Protein AF-A0A8S9WLA3-F1 (afdb_monomer)

Radius of gyration: 26.92 Å; Cα contacts (8 Å, |Δi|>4): 586; chains: 1; bounding box: 59×58×72 Å

Structure (mmCIF, N/CA/C/O backbone):
data_AF-A0A8S9WLA3-F1
#
_entry.id   AF-A0A8S9WLA3-F1
#
loop_
_atom_site.group_PDB
_atom_site.id
_atom_site.type_symbol
_atom_site.label_atom_id
_atom_site.label_alt_id
_atom_site.label_comp_id
_atom_site.label_asym_id
_atom_site.label_entity_id
_atom_site.label_seq_id
_atom_site.pdbx_PDB_ins_code
_atom_site.Cartn_x
_atom_site.Cartn_y
_atom_site.Cartn_z
_atom_site.occupancy
_atom_site.B_iso_or_equiv
_atom_site.auth_seq_id
_atom_site.auth_comp_id
_atom_site.auth_asym_id
_atom_site.auth_atom_id
_atom_site.pdbx_PDB_model_num
ATOM 1 N N . TYR A 1 1 ? 11.692 -28.397 -27.206 1.00 42.12 1 TYR A N 1
ATOM 2 C CA . TYR A 1 1 ? 10.295 -28.849 -27.309 1.00 42.12 1 TYR A CA 1
ATOM 3 C C . TYR A 1 1 ? 10.305 -30.335 -27.636 1.00 42.12 1 TYR A C 1
ATOM 5 O O . TYR A 1 1 ? 10.931 -30.712 -28.618 1.00 42.12 1 TYR A O 1
ATOM 13 N N . LYS A 1 2 ? 9.742 -31.182 -26.769 1.00 45.84 2 LYS A N 1
ATOM 14 C CA . LYS A 1 2 ? 9.533 -32.626 -26.995 1.00 45.84 2 LYS A CA 1
ATOM 15 C C . LYS A 1 2 ? 8.194 -32.993 -26.352 1.00 45.84 2 LYS A C 1
ATOM 17 O O . LYS A 1 2 ? 7.908 -32.483 -25.272 1.00 45.84 2 LYS A O 1
ATOM 22 N N . ASN A 1 3 ? 7.407 -33.856 -26.994 1.00 62.31 3 ASN A N 1
ATOM 23 C CA . ASN A 1 3 ? 6.103 -34.326 -26.498 1.00 62.31 3 ASN A CA 1
ATOM 24 C C . ASN A 1 3 ? 5.168 -33.178 -26.084 1.00 62.31 3 ASN A C 1
ATOM 26 O O . ASN A 1 3 ? 4.666 -33.158 -24.964 1.00 62.31 3 ASN A O 1
ATOM 30 N N . GLU A 1 4 ? 5.035 -32.170 -26.948 1.00 52.19 4 GLU A N 1
ATOM 31 C CA . GLU A 1 4 ? 4.182 -30.992 -26.725 1.00 52.19 4 GLU A CA 1
ATOM 32 C C . GLU A 1 4 ? 4.530 -30.128 -25.500 1.00 52.19 4 GLU A C 1
ATOM 34 O O . GLU A 1 4 ? 3.825 -29.175 -25.173 1.00 52.19 4 GLU A O 1
ATOM 39 N N . LYS A 1 5 ? 5.663 -30.397 -24.840 1.00 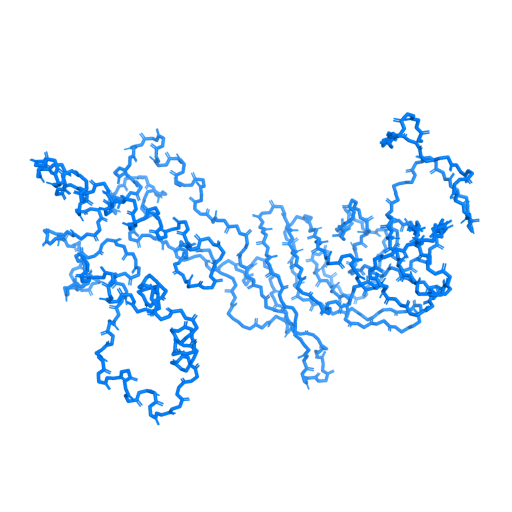39.34 5 LYS A N 1
ATOM 40 C CA . LYS A 1 5 ? 6.110 -29.666 -23.655 1.00 39.34 5 LYS A CA 1
ATOM 41 C C . LYS A 1 5 ? 7.406 -28.907 -23.923 1.00 39.34 5 LYS A C 1
ATOM 43 O O . LYS A 1 5 ? 8.397 -29.417 -24.465 1.00 39.34 5 LYS A O 1
ATOM 48 N N . TRP A 1 6 ? 7.406 -27.645 -23.508 1.00 45.56 6 TRP A N 1
ATOM 49 C CA . TRP A 1 6 ? 8.596 -26.806 -23.452 1.00 45.56 6 TRP A CA 1
ATOM 50 C C . TRP A 1 6 ? 9.325 -27.073 -22.131 1.00 45.56 6 TRP A C 1
ATOM 52 O O . TRP A 1 6 ? 8.837 -26.726 -21.062 1.00 45.56 6 TRP A O 1
ATOM 62 N N . SER A 1 7 ? 10.497 -27.708 -22.182 1.00 48.78 7 SER A N 1
ATOM 63 C CA . SER A 1 7 ? 11.371 -27.845 -21.012 1.00 48.78 7 SER A CA 1
ATOM 64 C C . SER A 1 7 ? 12.284 -26.618 -20.899 1.00 48.78 7 SER A C 1
ATOM 66 O O . SER A 1 7 ? 13.094 -26.373 -21.796 1.00 48.78 7 SER A O 1
ATOM 68 N N . ALA A 1 8 ? 12.192 -25.876 -19.796 1.00 46.78 8 ALA A N 1
ATOM 69 C CA . ALA A 1 8 ? 12.879 -24.601 -19.557 1.00 46.78 8 ALA A CA 1
ATOM 70 C C . ALA A 1 8 ? 14.399 -24.709 -19.276 1.00 46.78 8 ALA A C 1
ATOM 72 O O . ALA A 1 8 ? 14.893 -24.078 -18.348 1.00 46.78 8 ALA A O 1
ATOM 73 N N . LYS A 1 9 ? 15.163 -25.533 -20.014 1.00 49.94 9 LYS A N 1
ATOM 74 C CA . LYS A 1 9 ? 16.584 -25.782 -19.671 1.00 49.94 9 LYS A CA 1
ATOM 75 C C . LYS A 1 9 ? 17.633 -25.638 -20.776 1.00 49.94 9 LYS A C 1
ATOM 77 O O . LYS A 1 9 ? 18.811 -25.688 -20.450 1.00 49.94 9 LYS A O 1
ATOM 82 N N . LYS A 1 10 ? 17.279 -25.411 -22.044 1.00 49.56 10 LYS A N 1
ATOM 83 C CA . LYS A 1 10 ? 18.268 -25.038 -23.078 1.00 49.56 10 LYS A CA 1
ATOM 84 C C . LYS A 1 10 ? 17.561 -24.514 -24.326 1.00 49.56 10 LYS A C 1
ATOM 86 O O . LYS A 1 10 ? 16.814 -25.258 -24.956 1.00 49.56 10 LYS A O 1
ATOM 91 N N . MET A 1 11 ? 17.790 -23.252 -24.687 1.00 52.25 11 MET A N 1
ATOM 92 C CA . MET A 1 11 ? 17.480 -22.767 -26.035 1.00 52.25 11 MET A CA 1
ATOM 93 C C . MET A 1 11 ? 18.693 -23.049 -26.920 1.00 52.25 11 MET A C 1
ATOM 95 O O . MET A 1 11 ? 19.807 -22.651 -26.595 1.00 52.25 11 MET A O 1
ATOM 99 N N . THR A 1 12 ? 18.501 -23.784 -28.011 1.00 58.16 12 THR A N 1
ATOM 100 C CA . THR A 1 12 ? 19.567 -24.065 -28.982 1.00 58.16 12 THR A CA 1
ATOM 101 C C . THR A 1 12 ? 19.864 -22.824 -29.821 1.00 58.16 12 THR A C 1
ATOM 103 O O . THR A 1 12 ? 18.926 -22.144 -30.227 1.00 58.16 12 THR A O 1
ATOM 106 N N . SER A 1 13 ? 21.130 -22.572 -30.167 1.00 60.34 13 SER A N 1
ATOM 107 C CA . SER A 1 13 ? 21.538 -21.462 -31.053 1.00 60.34 13 SER A CA 1
ATOM 108 C C . SER A 1 13 ? 20.813 -21.459 -32.404 1.00 60.34 13 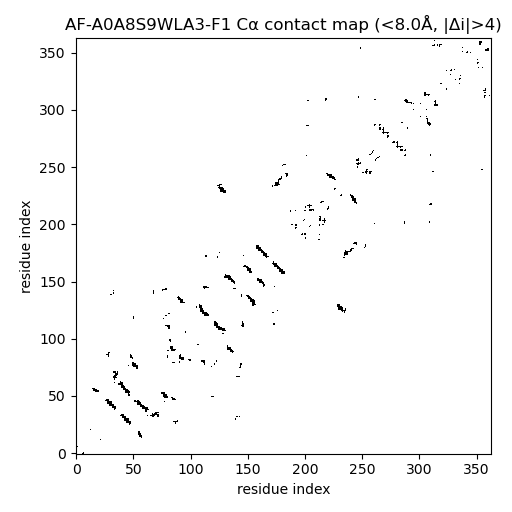SER A C 1
ATOM 110 O O . SER A 1 13 ? 20.529 -20.397 -32.934 1.00 60.34 13 SER A O 1
ATOM 112 N N . LYS A 1 14 ? 20.405 -22.633 -32.907 1.00 63.81 14 LYS A N 1
ATOM 113 C CA . LYS A 1 14 ? 19.573 -22.787 -34.118 1.00 63.81 14 LYS A CA 1
ATOM 114 C C . LYS A 1 14 ? 18.229 -22.049 -34.071 1.00 63.81 14 LYS A C 1
AT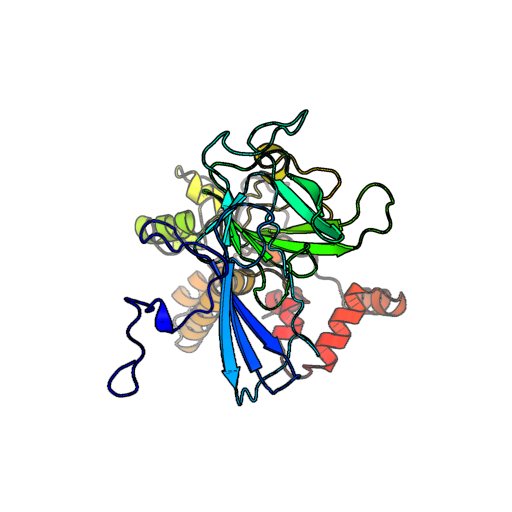OM 116 O O . LYS A 1 14 ? 17.603 -21.876 -35.105 1.00 63.81 14 LYS A O 1
ATOM 121 N N . PHE A 1 15 ? 17.755 -21.696 -32.878 1.00 67.44 15 PHE A N 1
ATOM 122 C CA . PHE A 1 15 ? 16.471 -21.031 -32.671 1.00 67.44 15 PHE A CA 1
ATOM 123 C C . PHE A 1 15 ? 16.563 -19.498 -32.812 1.00 67.44 15 PHE A C 1
ATOM 125 O O . PHE A 1 15 ? 15.538 -18.822 -32.882 1.00 67.44 15 PHE A O 1
ATOM 132 N N . TRP A 1 16 ? 17.782 -18.959 -32.845 1.00 71.00 16 TRP A N 1
ATOM 133 C CA . TRP A 1 16 ? 18.060 -17.532 -32.781 1.00 71.00 16 TRP A CA 1
ATOM 134 C C . TRP A 1 16 ? 18.824 -17.073 -34.018 1.00 71.00 16 TRP A C 1
ATOM 136 O O . TRP A 1 16 ? 19.899 -17.590 -34.319 1.00 71.00 16 TRP A O 1
ATOM 146 N N . GLU A 1 17 ? 18.315 -16.042 -34.682 1.00 77.00 17 GLU A N 1
ATOM 147 C CA . GLU A 1 17 ? 19.124 -15.218 -35.571 1.00 77.00 17 GLU A CA 1
ATOM 148 C C . GLU A 1 17 ? 19.952 -14.284 -34.692 1.00 77.00 17 GLU A C 1
ATOM 150 O O . GLU A 1 17 ? 19.439 -13.330 -34.106 1.00 77.00 17 GLU A O 1
ATOM 155 N N . THR A 1 18 ? 21.229 -14.613 -34.513 1.00 73.06 18 THR A N 1
ATOM 156 C CA . THR A 1 18 ? 22.143 -13.838 -33.672 1.00 73.06 18 THR A CA 1
ATOM 157 C C . THR A 1 18 ? 22.913 -12.825 -34.500 1.00 73.06 18 THR A C 1
ATOM 159 O O . THR A 1 18 ? 23.518 -13.176 -35.510 1.00 73.06 18 THR A O 1
ATOM 162 N N . TRP A 1 19 ? 22.999 -11.597 -34.008 1.00 74.94 19 TRP A N 1
ATOM 163 C CA . TRP A 1 19 ? 23.844 -10.539 -34.560 1.00 74.94 19 TRP A CA 1
ATOM 164 C C . TRP A 1 19 ? 25.186 -10.398 -33.807 1.00 74.94 19 TRP A C 1
ATOM 166 O O . TRP A 1 19 ? 25.910 -9.428 -34.011 1.00 74.94 19 TRP A O 1
ATOM 176 N N . GLY A 1 20 ? 25.534 -11.359 -32.935 1.00 67.62 20 GLY A N 1
ATOM 177 C CA . GLY A 1 20 ? 26.815 -11.439 -32.217 1.00 67.62 20 GLY A CA 1
ATOM 178 C C . GLY A 1 20 ? 26.996 -12.756 -31.444 1.00 67.62 20 GLY A C 1
ATOM 179 O O . GLY A 1 20 ? 26.084 -13.577 -31.394 1.00 67.62 20 GLY A O 1
ATOM 180 N N . GLU A 1 21 ? 28.163 -12.965 -30.819 1.00 61.34 21 GLU A N 1
ATOM 181 C CA . GLU A 1 21 ? 28.460 -14.213 -30.095 1.00 61.34 21 GLU A CA 1
ATOM 182 C C . GLU A 1 21 ? 27.609 -14.398 -28.822 1.00 61.34 21 GLU A C 1
ATOM 184 O O . GLU A 1 21 ? 27.486 -13.499 -27.975 1.00 61.34 21 GLU A O 1
ATOM 189 N N . LEU A 1 22 ? 27.047 -15.605 -28.696 1.00 57.00 22 LEU A N 1
ATOM 190 C CA . LEU A 1 22 ? 26.337 -16.139 -27.534 1.00 57.00 22 LEU A CA 1
ATOM 191 C C . LEU A 1 22 ? 27.328 -16.928 -26.662 1.00 57.00 22 LEU A C 1
ATOM 193 O O . LEU A 1 22 ? 27.687 -18.048 -27.013 1.00 57.00 22 LEU A O 1
ATOM 197 N N . THR A 1 23 ? 27.755 -16.394 -25.517 1.00 58.09 23 THR A N 1
ATOM 198 C CA . THR A 1 23 ? 28.537 -17.173 -24.540 1.00 58.09 23 THR A CA 1
ATOM 199 C C . THR A 1 23 ? 27.622 -17.734 -23.446 1.00 58.09 23 THR A C 1
ATOM 201 O O . THR A 1 23 ? 26.743 -17.033 -22.943 1.00 58.09 23 THR A O 1
ATOM 204 N N . GLU A 1 24 ? 27.828 -18.996 -23.039 1.00 50.62 24 GLU A N 1
ATOM 205 C CA . GLU A 1 24 ? 26.985 -19.707 -22.048 1.00 50.62 24 GLU A CA 1
ATOM 206 C C . GLU A 1 24 ? 26.937 -19.039 -20.655 1.00 50.62 24 GLU A C 1
ATOM 208 O O . GLU A 1 24 ? 26.094 -19.384 -19.831 1.00 50.62 24 GLU A O 1
ATOM 213 N N . LYS A 1 25 ? 27.821 -18.070 -20.378 1.00 54.66 25 LYS A N 1
ATOM 214 C CA . LYS A 1 25 ? 27.924 -17.370 -19.086 1.00 54.66 25 LYS A CA 1
ATOM 215 C C . LYS A 1 25 ? 27.088 -16.089 -18.989 1.00 54.66 25 LYS A C 1
ATOM 217 O O . LYS A 1 25 ? 27.006 -15.511 -17.907 1.00 54.66 25 LYS A O 1
ATOM 222 N N . ASN A 1 26 ? 26.475 -15.632 -20.080 1.00 55.38 26 ASN A N 1
ATOM 223 C CA . ASN A 1 26 ? 25.729 -14.377 -20.078 1.00 55.38 26 ASN A CA 1
ATOM 224 C C . ASN A 1 26 ? 24.273 -14.612 -19.656 1.00 55.38 26 ASN A C 1
ATOM 226 O O . ASN A 1 26 ? 23.506 -15.250 -20.373 1.00 55.38 26 ASN A O 1
ATOM 230 N N . GLN A 1 27 ? 23.873 -14.055 -18.510 1.00 63.12 27 GLN A N 1
ATOM 231 C CA . GLN A 1 27 ? 22.456 -13.876 -18.186 1.00 63.12 27 GLN A CA 1
ATOM 232 C C . GLN A 1 27 ? 21.811 -13.001 -19.266 1.00 63.12 27 GLN A C 1
ATOM 234 O O . GLN A 1 27 ? 22.372 -11.976 -19.646 1.00 63.12 27 GLN A O 1
ATOM 239 N N . MET A 1 28 ? 20.659 -13.418 -19.785 1.00 68.38 28 MET A N 1
ATOM 240 C CA . MET A 1 28 ? 19.958 -12.733 -20.873 1.00 68.38 28 MET A CA 1
ATOM 241 C C . MET A 1 28 ? 18.599 -12.259 -20.396 1.00 68.38 28 MET A C 1
ATOM 243 O O . MET A 1 28 ? 17.922 -12.948 -19.635 1.00 68.38 28 MET A O 1
ATOM 247 N N . THR A 1 29 ? 18.194 -11.096 -20.893 1.00 71.50 29 THR A N 1
ATOM 248 C CA . THR A 1 29 ? 16.809 -10.644 -20.798 1.00 71.50 29 THR A CA 1
ATOM 249 C C . THR A 1 29 ? 16.146 -10.854 -22.142 1.00 71.50 29 THR A C 1
ATOM 251 O O . THR A 1 29 ? 16.740 -10.578 -23.182 1.00 71.50 29 THR A O 1
ATOM 254 N N . PHE A 1 30 ? 14.903 -11.316 -22.125 1.00 76.25 30 PHE A N 1
ATOM 255 C CA . PHE A 1 30 ? 14.118 -11.496 -23.334 1.00 76.25 30 PHE A CA 1
ATOM 256 C C . PHE A 1 30 ? 12.949 -10.532 -23.351 1.00 76.25 30 PHE A C 1
ATOM 258 O O . PHE A 1 30 ? 12.376 -10.213 -22.313 1.00 76.25 30 PHE A O 1
ATOM 265 N N . LYS A 1 31 ? 12.569 -10.095 -24.544 1.00 76.00 31 LYS A N 1
ATOM 266 C CA . LYS A 1 31 ? 11.356 -9.320 -24.751 1.00 76.00 31 LYS A CA 1
ATOM 267 C C . LYS A 1 31 ? 10.543 -9.931 -25.871 1.00 76.00 31 LYS A C 1
ATOM 269 O O . LYS A 1 31 ? 11.056 -10.112 -26.973 1.00 76.00 31 LYS A O 1
ATOM 274 N N . ALA A 1 32 ? 9.290 -10.241 -25.575 1.00 77.00 32 ALA A N 1
ATOM 275 C CA . ALA A 1 32 ? 8.318 -10.620 -26.584 1.00 77.00 32 ALA A CA 1
ATOM 276 C C . ALA A 1 32 ? 7.750 -9.349 -27.220 1.00 77.00 32 ALA A C 1
ATOM 278 O O . ALA A 1 32 ? 7.254 -8.469 -26.520 1.00 77.00 32 ALA A O 1
ATOM 279 N N . LEU A 1 33 ? 7.854 -9.256 -28.538 1.00 79.19 33 LEU A N 1
ATOM 280 C CA . LEU A 1 33 ? 7.369 -8.168 -29.367 1.00 79.19 33 LEU A CA 1
ATOM 281 C C . LEU A 1 33 ? 6.402 -8.738 -30.395 1.00 79.19 33 LEU A C 1
ATOM 283 O O . LEU A 1 33 ? 6.708 -9.729 -31.050 1.00 79.19 33 LEU A O 1
ATOM 287 N N . THR A 1 34 ? 5.245 -8.116 -30.566 1.00 79.31 34 THR A N 1
ATOM 288 C CA . THR A 1 34 ? 4.236 -8.571 -31.528 1.00 79.31 34 THR A CA 1
ATOM 289 C C . THR A 1 34 ? 4.064 -7.521 -32.615 1.00 79.31 34 THR A C 1
ATOM 291 O O . THR A 1 34 ? 4.028 -6.321 -32.330 1.00 79.31 34 THR A O 1
ATOM 294 N N . SER A 1 35 ? 3.987 -7.960 -33.873 1.00 74.81 35 SER A N 1
ATOM 295 C CA . SER A 1 35 ? 3.788 -7.071 -35.020 1.00 74.81 35 SER A CA 1
ATOM 296 C C . SER A 1 35 ? 2.756 -7.597 -36.002 1.00 74.81 35 SER A C 1
ATOM 298 O O . SER A 1 35 ? 2.685 -8.798 -36.275 1.00 74.81 35 SER A O 1
ATOM 300 N N . ASN A 1 36 ? 1.952 -6.665 -36.518 1.00 74.94 36 ASN A N 1
ATOM 301 C CA . ASN A 1 36 ? 0.910 -6.955 -37.496 1.00 74.94 36 ASN A CA 1
ATOM 302 C C . ASN A 1 36 ? 1.508 -7.364 -38.857 1.00 74.94 36 ASN A C 1
ATOM 304 O O . ASN A 1 36 ? 0.954 -8.209 -39.559 1.00 74.94 36 ASN A O 1
ATOM 308 N N . GLU A 1 37 ? 2.681 -6.829 -39.210 1.00 73.88 37 GLU A N 1
ATOM 309 C CA . GLU A 1 37 ? 3.413 -7.200 -40.420 1.00 73.88 37 GLU A CA 1
ATOM 310 C C . GLU A 1 37 ? 3.826 -8.685 -40.385 1.00 73.88 37 GLU A C 1
ATOM 312 O O . GLU A 1 37 ? 4.715 -9.114 -39.642 1.00 73.88 37 GLU A O 1
ATOM 317 N N . GLY A 1 38 ? 3.121 -9.500 -41.176 1.00 69.50 38 GLY A N 1
ATOM 318 C CA . GLY A 1 38 ? 3.309 -10.951 -41.241 1.00 69.50 38 GLY A CA 1
ATOM 319 C C . GLY A 1 38 ? 2.753 -11.733 -40.044 1.00 69.50 38 GLY A C 1
ATOM 320 O O . GLY A 1 38 ? 3.026 -12.927 -39.942 1.00 69.50 38 GLY A O 1
ATOM 321 N N . ARG A 1 39 ? 1.969 -11.096 -39.155 1.00 73.56 39 ARG A N 1
ATOM 322 C CA . ARG A 1 39 ? 1.413 -11.706 -37.926 1.00 73.56 39 ARG A CA 1
ATOM 323 C C . ARG A 1 39 ? 2.478 -12.425 -37.099 1.00 73.56 39 ARG A C 1
ATOM 325 O O . ARG A 1 39 ? 2.352 -13.609 -36.771 1.00 73.56 39 ARG A O 1
ATOM 332 N N . ASN A 1 40 ? 3.549 -11.702 -36.798 1.00 77.44 40 ASN A N 1
ATOM 333 C CA . ASN A 1 40 ? 4.735 -12.271 -36.184 1.00 77.44 40 ASN A CA 1
ATOM 334 C C . ASN A 1 40 ? 4.786 -11.978 -34.681 1.00 77.44 40 ASN A C 1
ATOM 336 O O . ASN A 1 40 ? 4.655 -10.831 -34.247 1.00 77.44 40 ASN A O 1
ATOM 340 N N . LEU A 1 41 ? 5.057 -13.015 -33.892 1.00 80.75 41 LEU A N 1
ATOM 341 C CA . LEU A 1 41 ? 5.610 -12.884 -32.548 1.00 80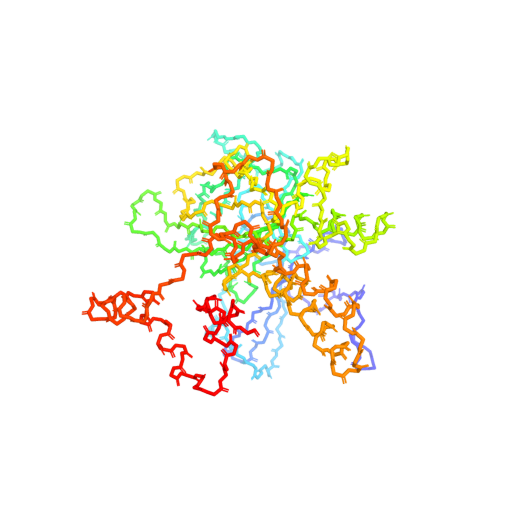.75 41 LEU A CA 1
ATOM 342 C C . LEU A 1 41 ? 7.132 -12.954 -32.672 1.00 80.75 41 LEU A C 1
ATOM 344 O O . LEU A 1 41 ? 7.674 -13.990 -33.039 1.00 80.75 41 LEU A O 1
ATOM 348 N N . ALA A 1 42 ? 7.826 -11.865 -32.369 1.00 81.56 42 ALA A N 1
ATOM 349 C CA . ALA A 1 42 ? 9.276 -11.832 -32.279 1.00 81.56 42 ALA A CA 1
ATOM 350 C C . ALA A 1 42 ? 9.717 -11.875 -30.816 1.00 81.56 42 ALA A C 1
ATOM 352 O O . ALA A 1 42 ? 9.285 -11.063 -30.006 1.00 81.56 42 ALA A O 1
ATOM 353 N N . ILE A 1 43 ? 10.612 -12.786 -30.460 1.00 79.69 43 ILE A N 1
ATOM 354 C CA . ILE A 1 43 ? 11.303 -12.746 -29.172 1.00 79.69 43 ILE A CA 1
ATOM 355 C C . ILE A 1 43 ? 12.690 -12.180 -29.432 1.00 79.69 43 ILE A C 1
ATOM 357 O O . ILE A 1 43 ? 13.431 -12.729 -30.242 1.00 79.69 43 ILE A O 1
ATOM 361 N N . ARG A 1 44 ? 13.043 -11.084 -28.759 1.00 80.56 44 ARG A N 1
ATOM 362 C CA . ARG A 1 44 ? 14.375 -10.473 -28.829 1.00 80.56 44 ARG A CA 1
ATOM 363 C C . ARG A 1 44 ? 15.160 -10.722 -27.557 1.00 80.56 44 ARG A C 1
ATOM 365 O O . ARG A 1 44 ? 14.642 -10.528 -26.458 1.00 80.56 44 ARG A O 1
ATOM 372 N N . GLY A 1 45 ? 16.409 -11.137 -27.721 1.00 77.88 45 GLY A N 1
ATOM 373 C CA . GLY A 1 45 ? 17.386 -11.267 -26.651 1.00 77.88 45 GLY A CA 1
ATOM 374 C C . GLY A 1 45 ? 18.173 -9.973 -26.463 1.00 77.88 45 GLY A C 1
ATOM 375 O O . GLY A 1 45 ? 18.653 -9.369 -27.425 1.00 77.88 45 GLY A O 1
ATOM 376 N N . TYR A 1 46 ? 18.346 -9.585 -25.204 1.00 77.44 46 TYR A N 1
ATOM 377 C CA . TYR A 1 46 ? 19.127 -8.439 -24.761 1.00 77.44 46 TYR A CA 1
ATOM 378 C C . TYR A 1 46 ? 20.231 -8.880 -23.809 1.00 77.44 46 TYR A C 1
ATOM 380 O O . TYR A 1 46 ? 20.027 -9.720 -22.925 1.00 77.44 46 TYR A O 1
ATOM 388 N N . ARG A 1 47 ? 21.413 -8.286 -23.990 1.00 73.56 47 ARG A N 1
ATOM 389 C CA . ARG A 1 47 ? 22.476 -8.352 -22.989 1.00 73.56 47 ARG A CA 1
ATOM 390 C C . ARG A 1 47 ? 22.059 -7.472 -21.801 1.00 73.56 47 ARG A C 1
ATOM 392 O O . ARG A 1 47 ? 21.369 -6.480 -22.012 1.00 73.56 47 ARG A O 1
ATOM 399 N N . PRO A 1 48 ? 22.482 -7.791 -20.573 1.00 64.88 48 PRO A N 1
ATOM 400 C CA . PRO A 1 48 ? 22.022 -7.097 -19.369 1.00 64.88 48 PRO A CA 1
ATOM 401 C C . PRO A 1 48 ? 22.572 -5.664 -19.232 1.00 64.88 48 PRO A C 1
ATOM 403 O O . PRO A 1 48 ? 22.219 -4.958 -18.296 1.00 64.88 48 PRO A O 1
ATOM 406 N N . ILE A 1 49 ? 23.427 -5.215 -20.152 1.00 63.34 49 ILE A N 1
ATOM 407 C CA . ILE A 1 49 ? 24.107 -3.918 -20.103 1.00 63.34 49 ILE A CA 1
ATOM 408 C C . ILE A 1 49 ? 23.224 -2.810 -20.719 1.00 63.34 49 ILE A C 1
ATOM 410 O O . ILE A 1 49 ? 22.433 -3.057 -21.630 1.00 63.34 49 ILE A O 1
ATOM 414 N N . ILE A 1 50 ? 23.386 -1.583 -20.217 1.00 60.09 50 ILE A N 1
ATOM 415 C CA . ILE A 1 50 ? 22.597 -0.382 -20.538 1.00 60.09 50 ILE A CA 1
ATOM 416 C C . ILE A 1 50 ? 22.666 -0.025 -22.032 1.00 60.09 50 ILE A C 1
ATOM 418 O O . ILE A 1 50 ? 23.750 0.041 -22.609 1.00 60.09 50 ILE A O 1
ATOM 422 N N . GLY A 1 51 ? 21.513 0.284 -22.641 1.00 57.94 51 GLY A N 1
ATOM 423 C CA . GLY A 1 51 ? 21.449 0.939 -23.955 1.00 57.94 51 GLY A CA 1
ATOM 424 C C . GLY A 1 51 ? 21.856 0.046 -25.128 1.00 57.94 51 GLY A C 1
ATOM 425 O O . GLY A 1 51 ? 22.264 0.542 -26.176 1.00 57.94 51 GLY A O 1
ATOM 426 N N . ILE A 1 52 ? 21.767 -1.275 -24.966 1.00 65.00 52 ILE A N 1
ATOM 427 C CA . ILE A 1 52 ? 22.208 -2.230 -25.982 1.00 65.00 52 ILE A CA 1
ATOM 428 C C . ILE A 1 52 ? 21.072 -2.561 -26.960 1.00 65.00 52 ILE A C 1
ATOM 430 O O . ILE A 1 52 ? 19.933 -2.832 -26.572 1.00 65.00 52 ILE A O 1
ATOM 434 N N . ALA A 1 53 ? 21.401 -2.531 -28.254 1.00 68.38 53 ALA A N 1
ATOM 435 C CA . ALA A 1 53 ? 20.558 -3.048 -29.328 1.00 68.38 53 ALA A CA 1
ATOM 436 C C . ALA A 1 53 ? 20.295 -4.553 -29.126 1.00 68.38 53 ALA A C 1
ATOM 438 O O . ALA A 1 53 ? 21.151 -5.249 -28.578 1.00 68.38 53 ALA A O 1
ATOM 439 N N . PRO A 1 54 ? 19.146 -5.090 -29.566 1.00 75.50 54 PRO A N 1
ATOM 440 C CA . PRO A 1 54 ? 18.906 -6.527 -29.469 1.00 75.50 54 PRO A CA 1
ATOM 441 C C . PRO A 1 54 ? 20.057 -7.290 -30.141 1.00 75.50 54 PRO A C 1
ATOM 443 O O . PRO A 1 54 ? 20.546 -6.875 -31.190 1.00 75.50 54 PRO A O 1
ATOM 446 N N . PHE A 1 55 ? 20.525 -8.370 -29.515 1.00 76.69 55 PHE A N 1
ATOM 447 C CA . PHE A 1 55 ? 21.663 -9.146 -30.028 1.00 76.69 55 PHE A CA 1
ATOM 448 C C . PHE A 1 55 ? 21.213 -10.432 -30.732 1.00 76.69 55 PHE A C 1
ATOM 450 O O . PHE A 1 55 ? 22.002 -11.048 -31.447 1.00 76.69 55 PHE A O 1
ATOM 457 N N . ALA A 1 56 ? 19.966 -10.849 -30.512 1.00 77.19 56 ALA A N 1
ATOM 458 C CA . ALA A 1 56 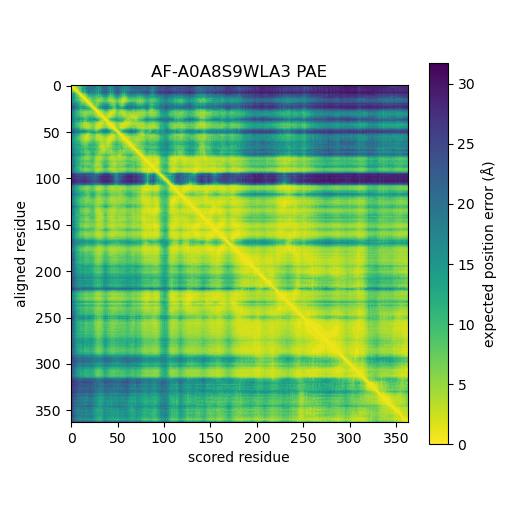? 19.363 -11.991 -31.172 1.00 77.19 56 ALA A CA 1
ATOM 459 C C . ALA A 1 56 ? 17.849 -11.805 -31.306 1.00 77.19 56 ALA A C 1
ATOM 461 O O . ALA A 1 56 ? 17.219 -11.172 -30.454 1.00 77.19 56 ALA A O 1
ATOM 462 N N . GLU A 1 57 ? 17.265 -12.393 -32.343 1.00 83.00 57 GLU A N 1
ATOM 463 C CA . GLU A 1 57 ? 15.823 -12.416 -32.579 1.00 83.00 57 GLU A CA 1
ATOM 464 C C . GLU A 1 57 ? 15.365 -13.813 -33.009 1.00 83.00 57 GLU A C 1
ATOM 466 O O . GLU A 1 57 ? 16.108 -14.576 -33.624 1.00 83.00 57 GLU A O 1
ATOM 471 N N . SER A 1 58 ? 14.131 -14.158 -32.665 1.00 81.00 58 SER A N 1
ATOM 472 C CA . SER A 1 58 ? 13.430 -15.308 -33.221 1.00 81.00 58 SER A CA 1
ATOM 473 C C . SER A 1 58 ? 12.003 -14.908 -33.552 1.00 81.00 58 SER A C 1
ATOM 475 O O . SER A 1 58 ? 11.361 -14.250 -32.733 1.00 81.00 58 SER A O 1
ATOM 477 N N . LYS A 1 59 ? 11.509 -15.274 -34.737 1.00 80.75 59 LYS A N 1
ATOM 478 C CA . LYS A 1 59 ? 10.171 -14.912 -35.221 1.00 80.75 59 LYS A CA 1
ATOM 479 C C . LYS A 1 59 ? 9.294 -16.147 -35.354 1.00 80.75 59 LYS A C 1
ATOM 481 O O . LYS A 1 59 ? 9.704 -17.159 -35.912 1.00 80.75 59 LYS A O 1
ATOM 486 N N . PHE A 1 60 ? 8.060 -16.022 -34.893 1.00 79.56 60 PHE A N 1
ATOM 487 C CA . PHE A 1 60 ? 7.015 -17.020 -35.031 1.00 79.56 60 PHE A CA 1
ATOM 488 C C . PHE A 1 60 ? 5.865 -16.427 -35.834 1.00 79.56 60 PHE A C 1
ATOM 490 O O . PHE A 1 60 ? 5.258 -15.444 -35.407 1.00 79.56 60 PHE A O 1
ATOM 497 N N . ALA A 1 61 ? 5.559 -17.037 -36.974 1.00 80.88 61 ALA A N 1
ATOM 498 C CA . ALA A 1 61 ? 4.415 -16.659 -37.791 1.00 80.88 61 ALA A CA 1
ATOM 499 C C . ALA A 1 61 ? 3.096 -17.164 -37.180 1.00 80.88 61 ALA A C 1
ATOM 501 O O . ALA A 1 61 ? 3.072 -18.142 -36.431 1.00 80.88 61 ALA A O 1
ATOM 502 N N . GLY A 1 62 ? 1.986 -16.522 -37.549 1.00 78.69 62 GLY A N 1
ATOM 503 C CA . GLY A 1 62 ? 0.640 -16.968 -37.177 1.00 78.69 62 GLY A CA 1
ATOM 504 C C . GLY A 1 62 ? 0.186 -16.540 -35.780 1.00 78.69 62 GLY A C 1
ATOM 505 O O . GLY A 1 62 ? -0.746 -17.132 -35.240 1.00 78.69 62 GLY A O 1
ATOM 506 N N . TYR A 1 63 ? 0.806 -15.513 -35.194 1.00 79.12 63 TYR A N 1
ATOM 507 C CA . TYR A 1 63 ? 0.343 -14.927 -33.938 1.00 79.12 63 TYR A CA 1
ATOM 508 C C . TYR A 1 63 ? -1.043 -14.282 -34.121 1.00 79.12 63 TYR A C 1
ATOM 510 O O . TYR A 1 63 ? -1.257 -13.511 -35.057 1.00 79.12 63 TYR A O 1
ATOM 518 N N . GLN A 1 64 ? -1.987 -14.615 -33.236 1.00 79.50 64 GLN A N 1
ATOM 519 C CA . GLN A 1 64 ? -3.383 -14.149 -33.296 1.00 79.50 64 GLN A CA 1
ATOM 520 C C . GLN A 1 64 ? -3.779 -13.209 -32.146 1.00 79.50 64 GLN A C 1
ATOM 522 O O . GLN A 1 64 ? -4.951 -12.865 -32.027 1.00 79.50 64 GLN A O 1
ATOM 527 N N . GLY A 1 65 ? -2.837 -12.825 -31.281 1.00 78.19 65 GLY A N 1
ATOM 528 C CA . GLY A 1 65 ? -3.101 -11.878 -30.194 1.00 78.19 65 GLY A CA 1
ATOM 529 C C . GLY A 1 65 ? -2.903 -10.420 -30.610 1.00 78.19 65 GLY A C 1
ATOM 530 O O . GLY A 1 65 ? -2.708 -10.110 -31.786 1.00 78.19 65 GLY A O 1
ATOM 531 N N . ASP A 1 66 ? -2.893 -9.532 -29.617 1.00 79.25 66 ASP A N 1
ATOM 532 C CA . ASP A 1 66 ? -2.735 -8.095 -29.836 1.00 79.25 66 ASP A CA 1
ATOM 533 C C . ASP A 1 66 ? -1.316 -7.717 -30.281 1.00 79.25 66 ASP A C 1
ATOM 535 O O . ASP A 1 66 ? -0.299 -8.199 -29.765 1.00 79.25 66 ASP A O 1
ATOM 539 N N . PHE A 1 67 ? -1.244 -6.806 -31.249 1.00 75.75 67 PHE A N 1
ATOM 540 C CA . PHE A 1 67 ? 0.011 -6.348 -31.832 1.00 75.75 67 PHE A CA 1
ATOM 541 C C . PHE A 1 67 ? 0.494 -5.059 -31.161 1.00 75.75 67 PHE A C 1
ATOM 543 O O . PHE A 1 67 ? -0.241 -4.079 -31.087 1.00 75.75 67 PHE A O 1
ATOM 550 N N . LEU A 1 68 ? 1.752 -5.043 -30.713 1.00 75.25 68 LEU A N 1
ATOM 551 C CA . LEU A 1 68 ? 2.382 -3.869 -30.098 1.00 75.25 68 LEU A CA 1
ATOM 552 C C . LEU A 1 68 ? 2.773 -2.795 -31.120 1.00 75.25 68 LEU A C 1
ATOM 554 O O . LEU A 1 68 ? 2.926 -1.631 -30.760 1.00 75.25 68 LEU A O 1
ATOM 558 N N . SER A 1 69 ? 2.987 -3.180 -32.380 1.00 72.81 69 SER A N 1
ATOM 559 C CA . SER A 1 69 ? 3.370 -2.261 -33.453 1.00 72.81 69 SER A CA 1
ATOM 560 C C . SER A 1 69 ? 2.897 -2.760 -34.819 1.00 72.81 69 SER A C 1
ATOM 562 O O . SER A 1 69 ? 2.727 -3.962 -35.038 1.00 72.81 69 SER A O 1
ATOM 564 N N . SER A 1 70 ? 2.725 -1.843 -35.773 1.00 73.50 70 SER A N 1
ATOM 565 C CA . SER A 1 70 ? 2.491 -2.197 -37.176 1.00 73.50 70 SER A CA 1
ATOM 566 C C . SER A 1 70 ? 3.700 -2.932 -37.756 1.00 73.50 70 SER A C 1
ATOM 568 O O . SER A 1 70 ? 3.530 -4.018 -38.301 1.00 73.50 70 SER A O 1
ATOM 570 N N . THR A 1 71 ? 4.909 -2.416 -37.523 1.00 76.81 71 THR A N 1
ATOM 571 C CA . THR A 1 71 ? 6.191 -2.996 -37.956 1.00 76.81 71 THR A CA 1
ATOM 572 C C . THR A 1 71 ? 7.160 -3.123 -36.776 1.00 76.81 71 THR A C 1
ATOM 574 O O . THR A 1 71 ? 7.113 -2.337 -35.823 1.00 76.81 71 THR A O 1
ATOM 577 N N . LEU A 1 72 ? 8.046 -4.123 -36.791 1.00 73.00 72 LEU A N 1
ATOM 578 C CA . LEU A 1 72 ? 9.074 -4.243 -35.751 1.00 73.00 72 LEU A CA 1
ATOM 579 C C . LEU A 1 72 ? 10.236 -3.290 -36.054 1.00 73.00 72 LEU A C 1
ATOM 581 O O . LEU A 1 72 ? 10.885 -3.447 -37.091 1.00 73.00 72 LEU A O 1
ATOM 585 N N . PRO A 1 73 ? 10.576 -2.347 -35.155 1.00 74.44 73 PRO A N 1
ATOM 586 C CA . PRO A 1 73 ? 11.718 -1.472 -35.378 1.00 74.44 73 PRO A CA 1
ATOM 587 C C . PRO A 1 73 ? 12.997 -2.307 -35.483 1.00 74.44 73 PRO A C 1
ATOM 589 O O . PRO A 1 73 ? 13.188 -3.253 -34.717 1.00 74.44 73 PRO A O 1
ATOM 592 N N . LYS A 1 74 ? 13.896 -1.956 -36.409 1.00 68.56 74 LYS A N 1
ATOM 593 C CA . LYS A 1 74 ? 15.180 -2.659 -36.591 1.00 68.56 74 LYS A CA 1
ATOM 594 C C . LYS A 1 74 ? 16.047 -2.609 -35.326 1.00 68.56 74 LYS A C 1
ATOM 596 O O . LYS A 1 74 ? 16.695 -3.590 -34.983 1.00 68.56 74 LYS A O 1
ATOM 601 N N . TYR A 1 75 ? 15.989 -1.490 -34.602 1.00 68.81 75 TYR A N 1
ATOM 602 C CA . TYR A 1 75 ? 16.632 -1.302 -33.304 1.00 68.81 75 TYR A CA 1
ATOM 603 C C . TYR A 1 75 ? 15.580 -0.913 -32.262 1.00 68.81 75 TYR A C 1
ATOM 605 O O . TYR A 1 75 ? 14.959 0.140 -32.363 1.00 68.81 75 TYR A O 1
ATOM 613 N N . SER A 1 76 ? 15.374 -1.765 -31.257 1.00 71.56 76 SER A N 1
ATOM 614 C CA . SER A 1 76 ? 14.601 -1.446 -30.050 1.00 71.56 76 SER A CA 1
ATOM 615 C C . SER A 1 76 ? 15.545 -1.470 -28.860 1.00 71.56 76 SER A C 1
ATOM 617 O O . SER A 1 76 ? 15.663 -2.494 -28.186 1.00 71.56 76 SER A O 1
ATOM 619 N N . TYR A 1 77 ? 16.277 -0.375 -28.662 1.00 76.06 77 TYR A N 1
ATOM 620 C CA . TYR A 1 77 ? 17.175 -0.228 -27.520 1.00 76.06 77 TYR A CA 1
ATOM 621 C C . TYR A 1 77 ? 16.411 -0.436 -26.215 1.00 76.06 77 TYR A C 1
ATOM 623 O O . TYR A 1 77 ? 15.268 0.002 -26.091 1.00 76.06 77 TYR A O 1
ATOM 631 N N . LEU A 1 78 ? 17.051 -1.121 -25.268 1.00 80.88 78 LEU A N 1
ATOM 632 C CA . LEU A 1 78 ? 16.534 -1.295 -23.919 1.00 80.88 78 LEU A CA 1
ATOM 633 C C . LEU A 1 78 ? 17.366 -0.441 -22.960 1.00 80.88 78 LEU A C 1
ATOM 635 O O . LEU A 1 78 ? 18.445 -0.835 -22.516 1.00 80.88 78 LEU A O 1
ATOM 639 N N . PHE A 1 79 ? 16.871 0.758 -22.679 1.00 86.31 79 PHE A N 1
ATOM 640 C CA . PHE A 1 79 ? 17.435 1.653 -21.680 1.00 86.31 79 PHE A CA 1
ATOM 641 C C . PHE A 1 79 ? 16.879 1.305 -20.306 1.00 86.31 79 PHE A C 1
ATOM 643 O O . PHE A 1 79 ? 15.666 1.195 -20.119 1.00 86.31 79 PHE A O 1
ATOM 650 N N . SER A 1 80 ? 17.780 1.130 -19.352 1.00 86.44 80 SER A N 1
ATOM 651 C CA . SER A 1 80 ? 17.464 0.962 -17.943 1.00 86.44 80 SER A CA 1
ATOM 652 C C . SER A 1 80 ? 17.640 2.297 -17.201 1.00 86.44 80 SER A C 1
ATOM 654 O O . SER A 1 80 ? 18.311 3.209 -17.708 1.00 86.44 80 SER A O 1
ATOM 656 N N . PRO A 1 81 ? 17.048 2.435 -16.000 1.00 89.25 81 PRO A N 1
ATOM 657 C CA . PRO A 1 81 ? 17.438 3.457 -15.033 1.00 89.25 81 PRO A CA 1
ATOM 658 C C . PRO A 1 81 ? 18.962 3.551 -14.900 1.00 89.25 81 PRO A C 1
ATOM 660 O O . PRO A 1 81 ? 19.673 2.553 -15.091 1.00 89.25 81 PRO A O 1
ATOM 663 N N . ALA A 1 82 ? 19.482 4.729 -14.564 1.00 85.19 82 ALA A N 1
ATOM 664 C CA . ALA A 1 82 ? 20.922 4.879 -14.407 1.00 85.19 82 ALA A CA 1
ATOM 665 C C . ALA A 1 82 ? 21.440 3.895 -13.349 1.00 85.19 82 ALA A C 1
ATOM 667 O O . ALA A 1 82 ? 20.753 3.589 -12.374 1.00 85.19 82 ALA A O 1
ATOM 668 N N . ARG A 1 83 ? 22.653 3.374 -13.565 1.00 81.38 83 ARG A N 1
ATOM 669 C CA . ARG A 1 83 ? 23.324 2.438 -12.642 1.00 81.38 83 ARG A CA 1
ATOM 670 C C . ARG A 1 83 ? 22.540 1.139 -12.396 1.00 81.38 83 ARG A C 1
ATOM 672 O O . ARG A 1 83 ? 22.804 0.432 -11.429 1.00 81.38 83 ARG A O 1
ATOM 679 N N . SER A 1 84 ? 21.621 0.786 -13.293 1.00 85.62 84 SER A N 1
ATOM 680 C CA . SER A 1 84 ? 20.869 -0.466 -13.239 1.00 85.62 84 SER A CA 1
ATOM 681 C C . SER A 1 84 ? 21.053 -1.287 -14.514 1.00 85.62 84 SER A C 1
ATOM 683 O O . SER A 1 84 ? 21.337 -0.761 -15.590 1.00 85.62 84 SER A O 1
ATOM 685 N N . SER A 1 85 ? 20.884 -2.596 -14.389 1.00 81.62 85 SER A N 1
ATOM 686 C CA . SER A 1 85 ? 20.915 -3.571 -15.481 1.00 81.62 85 SER A CA 1
ATOM 687 C C . SER A 1 85 ? 19.600 -4.321 -15.542 1.00 81.62 85 SER A C 1
ATOM 689 O O . SER A 1 85 ? 18.821 -4.297 -14.589 1.00 81.62 85 SER A O 1
ATOM 691 N N . VAL A 1 86 ? 19.343 -5.013 -16.648 1.00 80.94 86 VAL A N 1
ATOM 692 C CA . VAL A 1 86 ? 18.166 -5.879 -16.713 1.00 80.94 86 VAL A CA 1
ATOM 693 C C . VAL A 1 86 ? 18.509 -7.255 -16.160 1.00 80.94 86 VAL A C 1
ATOM 695 O O . VAL A 1 86 ? 19.383 -7.944 -16.686 1.00 80.94 86 VAL A O 1
ATOM 698 N N . TYR A 1 87 ? 17.816 -7.652 -15.098 1.00 78.62 87 TYR A N 1
ATOM 699 C CA . TYR A 1 87 ? 18.043 -8.893 -14.370 1.00 78.62 87 TYR A CA 1
ATOM 700 C C . TYR A 1 87 ? 16.707 -9.546 -14.015 1.00 78.62 87 TYR A C 1
ATOM 702 O O . TYR A 1 87 ? 15.850 -8.908 -13.409 1.00 78.62 87 TYR A O 1
ATOM 710 N N . ASN A 1 88 ? 16.510 -10.813 -14.396 1.00 78.81 88 ASN A N 1
ATOM 711 C CA . ASN A 1 88 ? 15.269 -11.567 -14.155 1.00 78.81 88 ASN A CA 1
ATOM 712 C C . ASN A 1 88 ? 13.996 -10.778 -14.511 1.00 78.81 88 ASN A C 1
ATOM 714 O O . ASN A 1 88 ? 13.059 -10.726 -13.721 1.00 78.81 88 ASN A O 1
ATOM 718 N N . MET A 1 89 ? 13.977 -10.146 -15.691 1.00 80.31 89 MET A N 1
ATOM 719 C CA . MET A 1 89 ? 12.852 -9.315 -16.147 1.00 80.31 89 MET A CA 1
ATOM 720 C C . MET A 1 89 ? 12.557 -8.110 -15.232 1.00 80.31 89 MET A C 1
ATOM 722 O O . MET A 1 89 ? 11.446 -7.608 -15.188 1.00 80.31 89 MET A O 1
ATOM 726 N N . THR A 1 90 ? 13.550 -7.598 -14.512 1.00 87.75 90 THR A N 1
ATOM 727 C CA . THR A 1 90 ? 13.448 -6.363 -13.717 1.00 87.75 90 THR A CA 1
ATOM 728 C C . THR A 1 90 ? 14.629 -5.457 -14.034 1.00 87.75 90 THR A C 1
ATOM 730 O O . THR A 1 90 ? 15.644 -5.936 -14.540 1.00 87.75 90 THR A O 1
ATOM 733 N N . PHE A 1 91 ? 14.527 -4.160 -13.755 1.00 89.69 91 PHE A N 1
ATOM 734 C CA . PHE A 1 91 ? 15.731 -3.332 -13.657 1.00 89.69 91 PHE A CA 1
ATOM 735 C C . PHE A 1 91 ? 16.296 -3.478 -12.250 1.00 89.69 91 PHE A C 1
ATOM 737 O O . PHE A 1 91 ? 15.588 -3.187 -11.295 1.00 89.69 91 PHE A O 1
ATOM 744 N N . ALA A 1 92 ? 17.532 -3.942 -12.114 1.00 89.19 92 ALA A N 1
ATOM 745 C CA . ALA A 1 92 ? 18.194 -4.147 -10.833 1.00 89.19 92 ALA A CA 1
ATOM 746 C C . ALA A 1 92 ? 19.447 -3.280 -10.739 1.00 89.19 92 ALA A C 1
ATOM 748 O O . ALA A 1 92 ? 20.225 -3.198 -11.697 1.00 89.19 92 ALA A O 1
ATOM 749 N N . GLU A 1 93 ? 19.642 -2.650 -9.588 1.00 88.12 93 GLU A N 1
ATOM 750 C CA . GLU A 1 93 ? 20.813 -1.827 -9.314 1.00 88.12 93 GLU A CA 1
ATOM 751 C C . GLU A 1 93 ? 22.121 -2.634 -9.389 1.00 88.12 93 GLU A C 1
ATOM 753 O O . GLU A 1 93 ? 22.196 -3.814 -9.031 1.00 88.12 93 GLU A O 1
ATOM 758 N N . LEU A 1 94 ? 23.170 -1.995 -9.904 1.00 82.38 94 LEU A N 1
ATOM 759 C CA . LEU A 1 94 ? 24.497 -2.581 -10.039 1.00 82.38 94 LEU A CA 1
ATOM 760 C C . LEU A 1 94 ? 25.280 -2.475 -8.721 1.00 82.38 94 LEU A C 1
ATOM 762 O O . LEU A 1 94 ? 25.456 -1.389 -8.185 1.00 82.38 94 LEU A O 1
ATOM 766 N N . LYS A 1 95 ? 25.866 -3.589 -8.258 1.00 71.12 95 LYS A N 1
ATOM 767 C CA . LYS A 1 95 ? 26.573 -3.686 -6.962 1.00 71.12 95 LYS A CA 1
ATOM 768 C C . LYS A 1 95 ? 27.863 -2.844 -6.802 1.00 71.12 95 LYS A C 1
ATOM 770 O O . LYS A 1 95 ? 28.388 -2.822 -5.696 1.00 71.12 95 LYS A O 1
ATOM 775 N N . SER A 1 96 ? 28.422 -2.225 -7.857 1.00 60.72 96 SER A N 1
ATOM 776 C CA . SER A 1 96 ? 29.320 -1.034 -7.808 1.00 60.72 96 SER A CA 1
ATOM 777 C C . SER A 1 96 ? 30.099 -0.763 -9.119 1.00 60.72 96 SER A C 1
ATOM 779 O O . SER A 1 96 ? 30.474 -1.669 -9.863 1.00 60.72 96 SER A O 1
ATOM 781 N N . LYS A 1 97 ? 30.357 0.538 -9.361 1.00 47.53 97 LYS A N 1
ATOM 782 C CA . LYS A 1 97 ? 31.346 1.236 -10.231 1.00 47.53 97 LYS A CA 1
ATOM 783 C C . LYS A 1 97 ? 31.547 0.875 -11.709 1.00 47.53 97 LYS A C 1
ATOM 785 O O . LYS A 1 97 ? 32.275 1.612 -12.373 1.00 47.53 97 LYS A O 1
ATOM 790 N N . GLN A 1 98 ? 30.943 -0.166 -12.276 1.00 47.69 98 GLN A N 1
ATOM 791 C CA . GLN A 1 98 ? 31.320 -0.543 -13.646 1.00 47.69 98 GLN A CA 1
ATOM 792 C C . GLN A 1 98 ? 30.729 0.288 -14.789 1.00 47.69 98 GLN A C 1
ATOM 794 O O . GLN A 1 98 ? 31.213 0.121 -15.901 1.00 47.69 98 GLN A O 1
ATOM 799 N N . GLN A 1 99 ? 29.784 1.213 -14.583 1.00 46.88 99 GLN A N 1
ATOM 800 C CA . GLN A 1 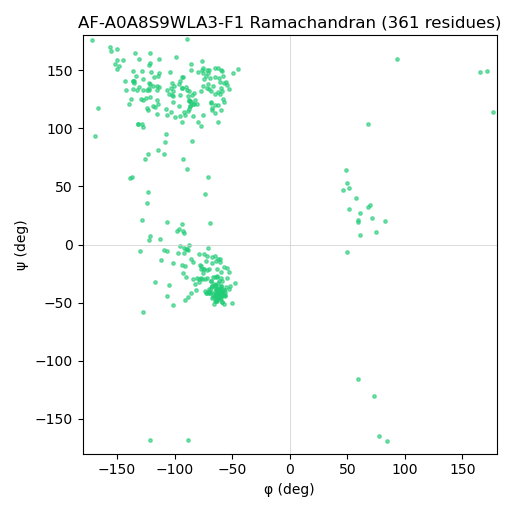99 ? 29.316 2.075 -15.681 1.00 46.88 99 GLN A CA 1
ATOM 801 C C . GLN A 1 99 ? 28.437 3.229 -15.189 1.00 46.88 99 GLN A C 1
ATOM 803 O O . GLN A 1 99 ? 27.233 3.079 -15.039 1.00 46.88 99 GLN A O 1
ATOM 808 N N . LEU A 1 100 ? 29.059 4.381 -14.933 1.00 46.00 100 LEU A N 1
ATOM 809 C CA . LEU A 1 100 ? 28.611 5.715 -15.359 1.00 46.00 100 LEU A CA 1
ATOM 810 C C . LEU A 1 100 ? 29.581 6.739 -14.760 1.00 46.00 100 LEU A C 1
ATOM 812 O O . LEU A 1 100 ? 29.642 6.931 -13.549 1.00 46.00 100 LEU A O 1
ATOM 816 N N . LYS A 1 101 ? 30.335 7.427 -15.624 1.00 42.81 101 LYS A N 1
ATOM 817 C CA . LYS A 1 101 ? 30.995 8.697 -15.291 1.00 42.81 101 LYS A CA 1
ATOM 818 C C . LYS A 1 101 ? 29.921 9.792 -15.163 1.00 42.81 101 LYS A C 1
ATOM 820 O O . LYS A 1 101 ? 29.942 10.761 -15.916 1.00 42.81 101 LYS A O 1
ATOM 825 N N . SER A 1 102 ? 28.950 9.613 -14.270 1.00 43.53 102 SER A N 1
ATOM 826 C CA . SER A 1 102 ? 28.018 10.680 -13.919 1.00 43.53 102 SER A CA 1
ATOM 827 C C . SER A 1 102 ? 28.765 11.655 -13.010 1.00 43.53 102 SER A C 1
ATOM 829 O O . SER A 1 102 ? 29.213 11.308 -11.916 1.00 43.53 102 SER A O 1
ATOM 831 N N . LYS A 1 103 ? 29.021 12.860 -13.526 1.00 45.22 103 LYS A N 1
ATOM 832 C CA . LYS A 1 103 ? 29.573 13.976 -12.756 1.00 45.22 103 LYS A CA 1
ATOM 833 C C . LYS A 1 103 ? 28.507 14.396 -11.742 1.00 45.22 103 LYS A C 1
ATOM 835 O O . LYS A 1 103 ? 27.492 14.930 -12.162 1.00 45.22 103 LYS A O 1
ATOM 840 N N . LYS A 1 104 ? 28.822 14.242 -10.450 1.00 44.06 104 LYS A N 1
ATOM 841 C CA . LYS A 1 104 ? 27.963 14.514 -9.283 1.00 44.06 104 LYS A CA 1
ATOM 842 C C . LYS A 1 104 ? 26.784 13.546 -9.189 1.00 44.06 104 LYS A C 1
ATOM 844 O O . LYS A 1 104 ? 25.829 13.702 -9.927 1.00 44.06 104 LYS A O 1
ATOM 849 N N . ASN A 1 105 ? 26.864 12.571 -8.287 1.00 48.62 105 ASN A N 1
ATOM 850 C CA . ASN A 1 105 ? 25.799 12.185 -7.351 1.00 48.62 105 ASN A CA 1
ATOM 851 C C . ASN A 1 105 ? 26.201 10.889 -6.639 1.00 48.62 105 ASN A C 1
ATOM 853 O O . ASN A 1 105 ? 26.963 10.085 -7.177 1.00 48.62 105 ASN A O 1
ATOM 857 N N . ASN A 1 106 ? 25.734 10.754 -5.400 1.00 53.97 106 ASN A N 1
ATOM 858 C CA . ASN A 1 106 ? 25.930 9.590 -4.543 1.00 53.97 106 ASN A CA 1
ATOM 859 C C . ASN A 1 106 ? 25.574 8.294 -5.291 1.00 53.97 106 ASN A C 1
ATOM 861 O O . ASN A 1 106 ? 24.657 8.276 -6.120 1.00 53.97 106 ASN A O 1
ATOM 865 N N . ASP A 1 107 ? 26.263 7.204 -4.971 1.00 63.72 107 ASP A N 1
ATOM 866 C CA . ASP A 1 107 ? 26.019 5.851 -5.482 1.00 63.72 107 ASP A CA 1
ATOM 867 C C . ASP A 1 107 ? 24.709 5.215 -4.983 1.00 63.72 107 ASP A C 1
ATOM 869 O O . ASP A 1 107 ? 24.518 4.018 -5.154 1.00 63.72 107 ASP A O 1
ATOM 873 N N . ASP A 1 108 ? 23.780 6.026 -4.488 1.00 77.62 108 ASP A N 1
ATOM 874 C CA . ASP A 1 108 ? 22.510 5.597 -3.907 1.00 77.62 108 ASP A CA 1
ATOM 875 C C . ASP A 1 108 ? 21.312 6.338 -4.536 1.00 77.62 108 ASP A C 1
ATOM 877 O O . ASP A 1 108 ? 20.264 6.459 -3.927 1.00 77.62 108 ASP A O 1
ATOM 881 N N . SER A 1 109 ? 21.423 6.911 -5.738 1.00 88.44 109 SER A N 1
ATOM 882 C CA . SER A 1 109 ? 20.307 7.649 -6.363 1.00 88.44 109 SER A CA 1
ATOM 883 C C . SER A 1 109 ? 19.466 6.804 -7.330 1.00 88.44 109 SER A C 1
ATOM 885 O O . SER A 1 109 ? 19.998 6.040 -8.141 1.00 88.44 109 SER A O 1
ATOM 887 N N . LEU A 1 110 ? 18.142 6.991 -7.313 1.00 92.38 110 LEU A N 1
ATOM 888 C CA . LEU A 1 110 ? 17.232 6.422 -8.311 1.00 92.38 110 LEU A CA 1
ATOM 889 C C . LEU A 1 110 ? 17.038 7.411 -9.462 1.00 92.38 110 LEU A C 1
ATOM 891 O O . LEU A 1 110 ? 16.362 8.427 -9.293 1.00 92.38 110 LEU A O 1
ATOM 895 N N . GLU A 1 111 ? 17.556 7.089 -10.649 1.00 92.06 111 GLU A N 1
ATOM 896 C CA . GLU A 1 111 ? 17.364 7.908 -11.853 1.00 92.06 111 GLU A CA 1
ATOM 897 C C . GLU A 1 111 ? 16.568 7.157 -12.921 1.00 92.06 111 GLU A C 1
ATOM 899 O O . GLU A 1 111 ? 17.050 6.188 -13.512 1.00 92.06 111 GLU A O 1
ATOM 904 N N . LEU A 1 112 ? 15.346 7.610 -13.196 1.00 92.94 112 LEU A N 1
ATOM 905 C CA . LEU A 1 112 ? 14.434 6.945 -14.127 1.00 92.94 112 LEU A CA 1
ATOM 906 C C . LEU A 1 112 ? 14.548 7.522 -15.535 1.00 92.94 112 LEU A C 1
ATOM 908 O O . LEU A 1 112 ? 14.715 8.728 -15.711 1.00 92.94 112 LEU A O 1
ATOM 912 N N . VAL A 1 113 ? 14.404 6.652 -16.536 1.00 91.38 113 VAL A N 1
ATOM 913 C CA . VAL A 1 113 ? 14.324 7.052 -17.946 1.00 91.38 113 VAL A CA 1
ATOM 914 C C . VAL A 1 113 ? 13.010 7.796 -18.172 1.00 91.38 113 VAL A C 1
ATOM 916 O O . VAL A 1 113 ? 11.942 7.236 -17.932 1.00 91.38 113 VAL A O 1
ATOM 919 N N . THR A 1 114 ? 13.076 9.034 -18.653 1.00 89.88 114 THR A N 1
ATOM 920 C CA . THR A 1 114 ? 11.888 9.866 -18.915 1.00 89.88 114 THR A CA 1
ATOM 921 C C . THR A 1 114 ? 11.564 9.970 -20.398 1.00 89.88 114 THR A C 1
ATOM 923 O O . THR A 1 114 ? 10.394 9.984 -20.772 1.00 89.88 114 THR A O 1
ATOM 926 N N . GLU A 1 115 ? 12.590 9.989 -21.246 1.00 87.12 115 GLU A N 1
ATOM 927 C CA . GLU A 1 115 ? 12.477 10.129 -22.697 1.00 87.12 115 GLU A CA 1
ATOM 928 C C . GLU A 1 115 ? 13.618 9.365 -23.387 1.00 87.12 115 GLU A C 1
ATOM 930 O O . GLU A 1 115 ? 14.696 9.178 -22.817 1.00 87.12 115 GLU A O 1
ATOM 935 N N . VAL A 1 116 ? 13.390 8.930 -24.628 1.00 85.12 116 VAL A N 1
ATOM 936 C CA . VAL A 1 116 ? 14.393 8.250 -25.462 1.00 85.12 116 VAL A CA 1
ATOM 937 C C . VAL A 1 116 ? 14.395 8.867 -26.855 1.00 85.12 116 VAL A C 1
ATOM 939 O O . VAL A 1 116 ? 13.338 9.047 -27.455 1.00 85.12 116 VAL A O 1
ATOM 942 N N . SER A 1 117 ? 15.587 9.167 -27.374 1.00 83.06 117 SER A N 1
ATOM 943 C CA . SER A 1 117 ? 15.807 9.710 -28.716 1.00 83.06 117 SER A CA 1
ATOM 944 C C . SER A 1 117 ? 16.911 8.922 -29.419 1.00 83.06 117 SER A C 1
ATOM 946 O O . SER A 1 117 ? 18.099 9.047 -29.110 1.00 83.06 117 SER A O 1
ATOM 948 N N . GLY A 1 118 ? 16.515 8.051 -30.351 1.00 79.62 118 GLY A N 1
ATOM 949 C CA . GLY A 1 118 ? 17.434 7.160 -31.059 1.00 79.62 118 GLY A CA 1
ATOM 950 C C . GLY A 1 118 ? 18.199 6.238 -30.103 1.00 79.62 118 GLY A C 1
ATOM 951 O O . GLY A 1 118 ? 17.602 5.394 -29.437 1.00 79.62 118 GLY A O 1
ATOM 952 N N . ALA A 1 119 ? 19.523 6.400 -30.057 1.00 76.75 119 ALA A N 1
ATOM 953 C CA . ALA A 1 119 ? 20.427 5.630 -29.200 1.00 76.75 119 ALA A CA 1
ATOM 954 C C . ALA A 1 119 ? 20.779 6.341 -27.872 1.00 76.75 119 ALA A C 1
ATOM 956 O O . ALA A 1 119 ? 21.702 5.914 -27.180 1.00 76.75 119 ALA A O 1
ATOM 957 N N . ALA A 1 120 ? 20.057 7.406 -27.507 1.00 81.75 120 ALA A N 1
ATOM 958 C CA . ALA A 1 120 ? 20.233 8.134 -26.253 1.00 81.75 120 ALA A CA 1
ATOM 959 C C . ALA A 1 120 ? 18.947 8.135 -25.412 1.00 81.75 120 ALA A C 1
ATOM 961 O O . ALA A 1 120 ? 17.838 8.147 -25.949 1.00 81.75 120 ALA A O 1
ATOM 962 N N . ALA A 1 121 ? 19.103 8.160 -24.089 1.00 86.06 121 ALA A N 1
ATOM 963 C CA . ALA A 1 121 ? 18.014 8.268 -23.125 1.00 86.06 121 ALA A CA 1
ATOM 964 C C . ALA A 1 121 ? 18.281 9.420 -22.155 1.00 86.06 121 ALA A C 1
ATOM 966 O O . ALA A 1 121 ? 19.425 9.635 -21.755 1.00 86.06 121 ALA A O 1
ATOM 967 N N . ASN A 1 122 ? 17.217 10.128 -21.781 1.00 88.19 122 ASN A N 1
ATOM 968 C CA . ASN A 1 122 ? 17.248 11.132 -20.728 1.00 88.19 122 ASN A CA 1
ATOM 969 C C . ASN A 1 122 ? 16.840 10.484 -19.405 1.00 88.19 122 ASN A C 1
ATOM 971 O O . ASN A 1 122 ? 15.843 9.757 -19.340 1.00 88.19 122 ASN A O 1
ATOM 975 N N . HIS A 1 123 ? 17.591 10.791 -18.352 1.00 89.44 123 HIS A N 1
ATOM 976 C CA . HIS A 1 123 ? 17.341 10.317 -16.997 1.00 89.44 123 HIS A CA 1
ATOM 977 C C . HIS A 1 123 ? 16.978 11.485 -16.087 1.00 89.44 123 HIS A C 1
ATOM 979 O O . HIS A 1 123 ? 17.495 12.590 -16.240 1.00 89.44 123 HIS A O 1
ATOM 985 N N . GLN A 1 124 ? 16.091 11.23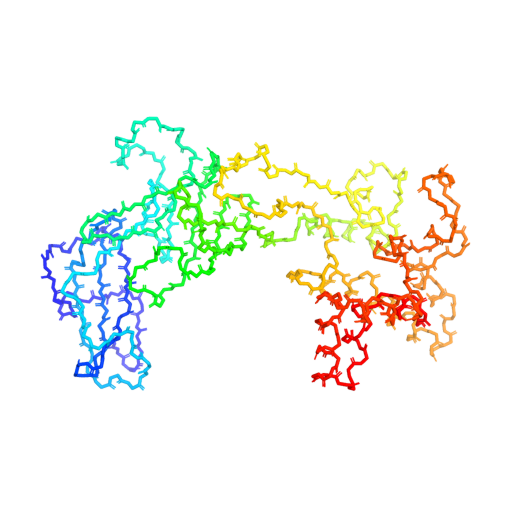2 -15.131 1.00 90.50 124 GLN A N 1
ATOM 986 C CA . GLN A 1 124 ? 15.717 12.183 -14.092 1.00 90.50 124 GLN A CA 1
ATOM 987 C C . GLN A 1 124 ? 15.930 11.534 -12.728 1.00 90.50 124 GLN A C 1
ATOM 989 O O . GLN A 1 124 ? 15.382 10.462 -12.468 1.00 90.50 124 GLN A O 1
ATOM 994 N N . THR A 1 125 ? 16.686 12.190 -11.849 1.00 92.19 125 THR A N 1
ATOM 995 C CA . THR A 1 125 ? 16.839 11.762 -10.455 1.00 92.19 125 THR A CA 1
ATOM 996 C C . THR A 1 125 ? 15.518 11.953 -9.711 1.00 92.19 125 THR A C 1
ATOM 998 O O . THR A 1 125 ? 14.968 13.053 -9.663 1.00 92.19 125 THR A O 1
ATOM 1001 N N . VAL A 1 126 ? 14.988 10.865 -9.157 1.00 93.44 126 VAL A N 1
ATOM 1002 C CA . VAL A 1 126 ? 13.708 10.833 -8.435 1.00 93.44 126 VAL A CA 1
ATOM 1003 C C . VAL A 1 126 ? 13.939 10.703 -6.936 1.00 93.44 126 VAL A C 1
ATOM 1005 O O . VAL A 1 126 ? 13.320 11.435 -6.171 1.00 93.44 126 VAL A O 1
ATOM 1008 N N . LEU A 1 127 ? 14.856 9.826 -6.525 1.00 94.81 127 LEU A N 1
ATOM 1009 C CA . LEU A 1 127 ? 15.246 9.639 -5.126 1.00 94.81 127 LEU A CA 1
ATOM 1010 C C . LEU A 1 127 ? 16.750 9.882 -4.997 1.00 94.81 127 LEU A C 1
ATOM 1012 O O . LEU A 1 127 ? 17.524 9.397 -5.827 1.00 94.81 127 LEU A O 1
ATOM 1016 N N . GLY A 1 128 ? 17.156 10.636 -3.979 1.00 91.75 128 GLY A N 1
ATOM 1017 C CA . GLY A 1 128 ? 18.562 10.877 -3.658 1.00 91.75 128 GLY A CA 1
ATOM 1018 C C . GLY A 1 128 ? 19.232 9.699 -2.952 1.00 91.75 128 GLY A C 1
ATOM 1019 O O . GLY A 1 128 ? 20.461 9.608 -2.975 1.00 91.75 128 GLY A O 1
ATOM 1020 N N . LYS A 1 129 ? 18.431 8.814 -2.340 1.00 91.12 129 LYS A N 1
ATOM 1021 C CA . LYS A 1 129 ? 18.873 7.621 -1.608 1.00 91.12 129 LYS A CA 1
ATOM 1022 C C . LYS A 1 129 ? 18.019 6.394 -1.944 1.00 91.12 129 LYS A C 1
ATOM 1024 O O . LYS A 1 129 ? 16.793 6.482 -2.026 1.00 91.12 129 LYS A O 1
ATOM 1029 N N . THR A 1 130 ? 18.664 5.239 -2.062 1.00 90.94 130 THR A N 1
ATOM 1030 C CA . THR A 1 130 ? 18.057 3.926 -2.290 1.00 90.94 130 THR A CA 1
ATOM 1031 C C . THR A 1 130 ? 18.659 2.937 -1.291 1.00 90.94 130 THR A C 1
ATOM 1033 O O . THR A 1 130 ? 19.809 2.540 -1.451 1.00 90.94 130 THR A O 1
ATOM 1036 N N . PRO A 1 131 ? 17.937 2.555 -0.221 1.00 89.75 131 PRO A N 1
ATOM 1037 C CA . PRO A 1 131 ? 18.473 1.647 0.790 1.00 89.75 131 PRO A CA 1
ATOM 1038 C C . PRO A 1 131 ? 18.820 0.269 0.214 1.00 89.75 131 PRO A C 1
ATOM 1040 O O . PRO A 1 131 ? 17.939 -0.449 -0.248 1.00 89.75 131 PRO A O 1
ATOM 1043 N N . GLY A 1 132 ? 20.083 -0.147 0.302 1.00 88.25 132 GLY A N 1
ATOM 1044 C CA . GLY A 1 132 ? 20.492 -1.475 -0.159 1.00 88.25 132 GLY A CA 1
ATOM 1045 C C . GLY A 1 132 ? 20.518 -1.574 -1.685 1.00 88.25 132 GLY A C 1
ATOM 1046 O O . GLY A 1 132 ? 21.153 -0.751 -2.330 1.00 88.25 132 GLY A O 1
ATOM 1047 N N . ILE A 1 133 ? 19.888 -2.603 -2.261 1.00 88.75 133 ILE A N 1
ATOM 1048 C CA . ILE A 1 133 ? 19.814 -2.796 -3.720 1.00 88.75 133 ILE A CA 1
ATOM 1049 C C . ILE A 1 133 ? 18.370 -2.668 -4.181 1.00 88.75 133 ILE A C 1
ATOM 1051 O O . ILE A 1 133 ? 17.523 -3.485 -3.810 1.00 88.75 133 ILE A O 1
ATOM 1055 N N . PHE A 1 134 ? 18.098 -1.721 -5.078 1.00 93.00 134 PHE A N 1
ATOM 1056 C CA . PHE A 1 134 ? 16.755 -1.609 -5.639 1.00 93.00 134 PHE A CA 1
ATOM 1057 C C . PHE A 1 134 ? 16.507 -2.522 -6.849 1.00 93.00 134 PHE A C 1
ATOM 1059 O O . PHE A 1 134 ? 17.401 -2.901 -7.619 1.00 93.00 134 PHE A O 1
ATOM 1066 N N . ARG A 1 135 ? 15.227 -2.836 -7.048 1.00 94.38 135 ARG A N 1
ATOM 1067 C CA . ARG A 1 135 ? 14.656 -3.490 -8.222 1.00 94.38 135 ARG A CA 1
ATOM 1068 C C . ARG A 1 135 ? 13.403 -2.760 -8.677 1.00 94.38 135 ARG A C 1
ATOM 1070 O O . ARG A 1 135 ? 12.612 -2.285 -7.869 1.00 94.38 135 ARG A O 1
ATOM 1077 N N . ILE A 1 136 ? 13.198 -2.727 -9.986 1.00 95.38 136 ILE A N 1
ATOM 1078 C CA . ILE A 1 136 ? 12.016 -2.149 -10.612 1.00 95.38 136 ILE A CA 1
ATOM 1079 C C . ILE A 1 136 ? 11.351 -3.197 -11.486 1.00 95.38 136 ILE A C 1
ATOM 1081 O O . ILE A 1 136 ? 11.926 -3.657 -12.479 1.00 95.38 136 ILE A O 1
ATOM 1085 N N . LEU A 1 137 ? 10.118 -3.540 -11.129 1.00 94.69 137 LEU A N 1
ATOM 1086 C CA . LEU A 1 137 ? 9.230 -4.344 -11.953 1.00 94.69 137 LEU A CA 1
ATOM 1087 C C . LEU A 1 137 ? 8.333 -3.404 -12.756 1.00 94.69 137 LEU A C 1
ATOM 1089 O O . LEU A 1 137 ? 7.465 -2.730 -12.204 1.00 94.69 137 LEU A O 1
ATOM 1093 N N . TYR A 1 138 ? 8.556 -3.371 -14.065 1.00 91.62 138 TYR A N 1
ATOM 1094 C CA . TYR A 1 138 ? 7.853 -2.495 -14.996 1.00 91.62 138 TYR A CA 1
ATOM 1095 C C . TYR A 1 138 ? 6.974 -3.303 -15.966 1.00 91.62 138 TYR A C 1
ATOM 1097 O O . TYR A 1 138 ? 7.227 -4.492 -16.180 1.00 91.62 138 TYR A O 1
ATOM 1105 N N . PRO A 1 139 ? 5.967 -2.683 -16.608 1.00 89.88 139 PRO A N 1
ATOM 1106 C CA . PRO A 1 139 ? 5.133 -3.372 -17.589 1.00 89.88 139 PRO A CA 1
ATOM 1107 C C . PRO A 1 139 ? 5.930 -3.744 -18.851 1.00 89.88 139 PRO A C 1
ATOM 1109 O O . PRO A 1 139 ? 6.427 -2.881 -19.580 1.00 89.88 139 PRO A O 1
ATOM 1112 N N . HIS A 1 140 ? 6.048 -5.042 -19.137 1.00 83.06 140 HIS A N 1
ATOM 1113 C CA . HIS A 1 140 ? 6.845 -5.552 -20.262 1.00 83.06 140 HIS A CA 1
ATOM 1114 C C . HIS A 1 140 ? 6.215 -5.344 -21.643 1.00 83.06 140 HIS A C 1
ATOM 1116 O O . HIS A 1 140 ? 6.888 -5.576 -22.648 1.00 83.06 140 HIS A O 1
ATOM 1122 N N . GLN A 1 141 ? 4.958 -4.894 -21.703 1.00 79.19 141 GLN A N 1
ATOM 1123 C CA . GLN A 1 141 ? 4.244 -4.639 -22.955 1.00 79.19 141 GLN A CA 1
ATOM 1124 C C . GLN A 1 141 ? 4.857 -3.467 -23.737 1.00 79.19 141 GLN A C 1
ATOM 1126 O O . GLN A 1 141 ? 4.783 -3.432 -24.960 1.00 79.19 141 GLN A O 1
ATOM 1131 N N . TYR A 1 142 ? 5.498 -2.507 -23.067 1.00 82.31 142 TYR A N 1
ATOM 1132 C CA . TYR A 1 142 ? 6.101 -1.364 -23.753 1.00 82.31 142 TYR A CA 1
ATOM 1133 C C . TYR A 1 142 ? 7.412 -1.738 -24.420 1.00 82.31 142 TYR A C 1
ATOM 1135 O O . TYR A 1 142 ? 8.283 -2.273 -23.747 1.00 82.31 142 TYR A O 1
ATOM 1143 N N . LEU A 1 143 ? 7.615 -1.362 -25.689 1.00 79.81 143 LEU A N 1
ATOM 1144 C CA . LEU A 1 143 ? 8.885 -1.526 -26.422 1.00 79.81 143 LEU A CA 1
ATOM 1145 C C . LEU A 1 143 ? 10.098 -0.948 -25.676 1.00 79.81 143 LEU A C 1
ATOM 1147 O O . LEU A 1 143 ? 11.151 -1.582 -25.643 1.00 79.81 143 LEU A O 1
ATOM 1151 N N . GLN A 1 144 ? 9.923 0.186 -25.005 1.00 86.44 144 GLN A N 1
ATOM 1152 C CA . GLN A 1 144 ? 10.879 0.797 -24.086 1.00 86.44 144 GLN A CA 1
ATOM 1153 C C . GLN A 1 144 ? 10.091 1.400 -22.929 1.00 86.44 144 GLN A C 1
ATOM 1155 O O . GLN A 1 144 ? 9.109 2.099 -23.160 1.00 86.44 144 GLN A O 1
ATOM 1160 N N . PHE A 1 145 ? 10.516 1.144 -21.696 1.00 89.19 145 PHE A N 1
ATOM 1161 C CA . PHE A 1 145 ? 9.895 1.749 -20.525 1.00 89.19 145 PHE A CA 1
ATOM 1162 C C . PHE A 1 145 ? 10.551 3.104 -20.228 1.00 89.19 145 PHE A C 1
ATOM 1164 O O . PHE A 1 145 ? 11.744 3.176 -19.950 1.00 89.19 145 PHE A O 1
ATOM 1171 N N . THR A 1 146 ? 9.781 4.177 -20.322 1.00 91.06 146 THR A N 1
ATOM 1172 C CA . THR A 1 146 ? 10.173 5.571 -20.077 1.00 91.06 146 THR A CA 1
ATOM 1173 C C . THR A 1 146 ? 9.264 6.198 -19.018 1.00 91.06 146 THR A C 1
ATOM 1175 O O . THR A 1 146 ? 8.837 7.348 -19.145 1.00 91.06 146 THR A O 1
ATOM 1178 N N . SER A 1 147 ? 8.858 5.406 -18.020 1.00 92.12 147 SER A N 1
ATOM 1179 C CA . SER A 1 147 ? 7.906 5.836 -16.992 1.00 92.12 147 SER A CA 1
ATOM 1180 C C . SER A 1 147 ? 6.563 6.311 -17.569 1.00 92.12 147 SER A C 1
ATOM 1182 O O . SER A 1 147 ? 5.992 7.312 -17.139 1.00 92.12 147 SER A O 1
ATOM 1184 N N . GLN A 1 148 ? 6.048 5.625 -18.591 1.00 91.38 148 GLN A N 1
ATOM 1185 C CA . GLN A 1 148 ? 4.740 5.917 -19.198 1.00 91.38 148 GLN A CA 1
ATOM 1186 C C . GLN A 1 148 ? 3.572 5.166 -18.542 1.00 91.38 148 GLN A C 1
ATOM 1188 O O . GLN A 1 148 ? 2.427 5.360 -18.936 1.00 91.38 148 GLN A O 1
ATOM 1193 N N . ALA A 1 149 ? 3.853 4.296 -17.573 1.00 94.56 149 ALA A N 1
ATOM 1194 C CA . ALA A 1 149 ? 2.855 3.490 -16.884 1.00 94.56 149 ALA A CA 1
ATOM 1195 C C . ALA A 1 149 ? 3.285 3.184 -15.445 1.00 94.56 149 ALA A C 1
ATOM 1197 O O . ALA A 1 149 ? 4.486 3.239 -15.162 1.00 94.56 149 ALA A O 1
ATOM 1198 N N . PRO A 1 150 ? 2.337 2.835 -14.555 1.00 96.62 150 PRO A N 1
ATOM 1199 C CA . PRO A 1 150 ? 2.653 2.439 -13.191 1.00 96.62 150 PRO A CA 1
ATOM 1200 C C . PRO A 1 150 ? 3.583 1.227 -13.120 1.00 96.62 150 PRO A C 1
ATOM 1202 O O . PRO A 1 150 ? 3.560 0.349 -13.987 1.00 96.62 150 PRO A O 1
ATOM 1205 N N . PHE A 1 151 ? 4.395 1.180 -12.071 1.00 96.75 151 PHE A N 1
ATOM 1206 C CA . PHE A 1 151 ? 5.399 0.142 -11.855 1.00 96.75 151 PHE A CA 1
ATOM 1207 C C . PHE A 1 151 ? 5.629 -0.080 -10.360 1.00 96.75 151 PHE A C 1
ATOM 1209 O O . PHE A 1 151 ? 5.188 0.714 -9.529 1.00 96.75 151 PHE A O 1
ATOM 1216 N N . PHE A 1 152 ? 6.335 -1.154 -10.015 1.00 97.31 152 PHE A N 1
ATOM 1217 C CA . PHE A 1 152 ? 6.743 -1.414 -8.639 1.00 97.31 152 PHE A CA 1
ATOM 1218 C C . PHE A 1 152 ? 8.225 -1.127 -8.468 1.00 97.31 152 PHE A C 1
ATOM 1220 O O . PHE A 1 152 ? 9.051 -1.627 -9.232 1.00 97.31 152 PHE A O 1
ATOM 1227 N N . TYR A 1 153 ? 8.543 -0.343 -7.449 1.00 97.25 153 TYR A N 1
ATOM 1228 C CA . TYR A 1 153 ? 9.889 -0.204 -6.919 1.00 97.25 153 TYR A CA 1
ATOM 1229 C C . TYR A 1 153 ? 9.993 -1.071 -5.666 1.00 97.25 153 TYR A C 1
ATOM 1231 O O . TYR A 1 153 ? 9.095 -1.066 -4.828 1.00 97.25 153 TYR A O 1
ATOM 1239 N N . GLN A 1 154 ? 11.088 -1.800 -5.523 1.00 96.38 154 GLN A N 1
ATOM 1240 C CA . GLN A 1 154 ? 11.392 -2.582 -4.337 1.00 96.38 154 GLN A CA 1
ATOM 1241 C C . GLN A 1 154 ? 12.848 -2.360 -3.961 1.00 96.38 154 GLN A C 1
ATOM 1243 O O . GLN A 1 154 ? 13.711 -2.394 -4.830 1.00 96.38 154 GLN A O 1
ATOM 1248 N N . ASP A 1 155 ? 13.121 -2.225 -2.675 1.00 93.88 155 ASP A N 1
ATOM 1249 C CA . ASP A 1 155 ? 14.463 -2.353 -2.124 1.00 93.88 155 ASP A CA 1
ATOM 1250 C C . ASP A 1 155 ? 14.518 -3.460 -1.062 1.00 93.88 155 ASP A C 1
ATOM 1252 O O . ASP A 1 155 ? 13.593 -4.271 -0.944 1.00 93.88 155 ASP A O 1
ATOM 1256 N N . ASP A 1 156 ? 15.616 -3.530 -0.310 1.00 90.19 156 ASP A N 1
ATOM 1257 C CA . ASP A 1 156 ? 15.825 -4.573 0.699 1.00 90.19 156 ASP A CA 1
ATOM 1258 C C . ASP A 1 156 ? 14.867 -4.460 1.898 1.00 90.19 156 ASP A C 1
ATOM 1260 O O . ASP A 1 156 ? 14.714 -5.409 2.668 1.00 90.19 156 ASP A O 1
ATOM 1264 N N . THR A 1 157 ? 14.213 -3.310 2.065 1.00 90.94 157 THR A N 1
ATOM 1265 C CA . THR A 1 157 ? 13.360 -2.999 3.215 1.00 90.94 157 THR A CA 1
ATOM 1266 C C . THR A 1 157 ? 11.896 -2.772 2.852 1.00 90.94 157 THR A C 1
ATOM 1268 O O . THR A 1 157 ? 11.029 -3.062 3.677 1.00 90.94 157 THR A O 1
ATOM 1271 N N . ARG A 1 158 ? 11.596 -2.238 1.660 1.00 94.62 158 ARG A N 1
ATOM 1272 C CA . ARG A 1 158 ? 10.266 -1.715 1.308 1.00 94.62 158 ARG A CA 1
ATOM 1273 C C . ARG A 1 158 ? 9.896 -1.952 -0.147 1.00 94.62 158 ARG A C 1
ATOM 1275 O O . ARG A 1 158 ? 10.741 -2.129 -1.022 1.00 94.62 158 ARG A O 1
ATOM 1282 N N . ILE A 1 159 ? 8.589 -1.916 -0.393 1.00 95.75 159 ILE A N 1
ATOM 1283 C CA . ILE A 1 159 ? 7.995 -2.001 -1.727 1.00 95.75 159 ILE A CA 1
ATOM 1284 C C . ILE A 1 159 ? 7.046 -0.818 -1.909 1.00 95.75 159 ILE A C 1
ATOM 1286 O O . ILE A 1 159 ? 6.205 -0.549 -1.050 1.00 95.75 159 ILE A O 1
ATOM 1290 N N . PHE A 1 160 ? 7.156 -0.141 -3.046 1.00 96.50 160 PHE A N 1
ATOM 1291 C CA . PHE A 1 160 ? 6.263 0.935 -3.448 1.00 96.50 160 PHE A CA 1
ATOM 1292 C C . PHE A 1 160 ? 5.601 0.626 -4.782 1.00 96.50 160 PHE A C 1
ATOM 1294 O O . PHE A 1 160 ? 6.246 0.172 -5.730 1.00 96.50 160 PHE A O 1
ATOM 1301 N N . PHE A 1 161 ? 4.316 0.945 -4.870 1.00 96.19 161 PHE A N 1
ATOM 1302 C CA . PHE A 1 161 ? 3.632 1.122 -6.139 1.00 96.19 161 PHE A CA 1
ATOM 1303 C C . PHE A 1 161 ? 3.805 2.576 -6.575 1.00 96.19 161 PHE A C 1
ATOM 1305 O O . PHE A 1 161 ? 3.495 3.496 -5.819 1.00 96.19 161 PHE A O 1
ATOM 1312 N N . VAL A 1 162 ? 4.339 2.789 -7.774 1.00 97.00 162 VAL A N 1
ATOM 1313 C CA . VAL A 1 162 ? 4.706 4.118 -8.263 1.00 97.00 162 VAL A CA 1
ATOM 1314 C C . VAL A 1 162 ? 3.848 4.470 -9.467 1.00 97.00 162 VAL A C 1
ATOM 1316 O O . VAL A 1 162 ? 3.827 3.740 -10.460 1.00 97.00 162 VAL A O 1
ATOM 1319 N N . ILE A 1 163 ? 3.161 5.610 -9.390 1.00 95.88 163 ILE A N 1
ATOM 1320 C CA . ILE A 1 163 ? 2.352 6.150 -10.484 1.00 95.88 163 ILE A CA 1
ATOM 1321 C C . ILE A 1 163 ? 3.085 7.353 -11.087 1.00 95.88 163 ILE A C 1
ATOM 1323 O O . ILE A 1 163 ? 3.206 8.388 -10.424 1.00 95.88 163 ILE A O 1
ATOM 1327 N N . PRO A 1 164 ? 3.584 7.249 -12.332 1.00 95.81 164 PRO A N 1
ATOM 1328 C CA . PRO A 1 164 ? 4.132 8.393 -13.036 1.00 95.81 164 PRO A CA 1
ATOM 1329 C C . PRO A 1 164 ? 3.018 9.261 -13.633 1.00 95.81 164 PRO A C 1
ATOM 1331 O O . PRO A 1 164 ? 1.981 8.765 -14.076 1.00 95.81 164 PRO A O 1
ATOM 1334 N N . LYS A 1 165 ? 3.273 10.563 -13.711 1.00 94.19 165 LYS A N 1
ATOM 1335 C CA . LYS A 1 165 ? 2.428 11.560 -14.363 1.00 94.19 165 LYS A CA 1
ATOM 1336 C C . LYS A 1 165 ? 3.300 12.502 -15.183 1.00 94.19 165 LYS A C 1
ATOM 1338 O O . LYS A 1 165 ? 4.382 12.887 -14.742 1.00 94.19 165 LYS A O 1
ATOM 1343 N N . ASP A 1 166 ? 2.831 12.894 -16.361 1.00 91.75 166 ASP A N 1
ATOM 1344 C CA . ASP A 1 166 ? 3.524 13.916 -17.140 1.00 91.75 166 ASP A CA 1
ATOM 1345 C C . ASP A 1 166 ? 3.455 15.266 -16.421 1.00 91.75 166 ASP A C 1
ATOM 1347 O O . ASP A 1 166 ? 2.427 15.670 -15.867 1.00 91.75 166 ASP A O 1
ATOM 1351 N N . SER A 1 167 ? 4.593 15.944 -16.403 1.00 87.75 167 SER A N 1
ATOM 1352 C CA . SER A 1 167 ? 4.751 17.246 -15.777 1.00 87.75 167 SER A CA 1
ATOM 1353 C C . SER A 1 167 ? 4.521 18.349 -16.801 1.00 87.75 167 SER A C 1
ATOM 1355 O O . SER A 1 167 ? 4.926 18.236 -17.956 1.00 87.75 167 SER A O 1
ATOM 1357 N N . THR A 1 168 ? 3.918 19.452 -16.367 1.00 84.56 168 THR A N 1
ATOM 1358 C CA . THR A 1 168 ? 3.836 20.683 -17.166 1.00 84.56 168 THR A CA 1
ATOM 1359 C C . THR A 1 168 ? 5.043 21.600 -16.956 1.00 84.56 168 THR A C 1
ATOM 1361 O O . THR A 1 168 ? 5.132 22.642 -17.599 1.00 84.56 168 THR A O 1
ATOM 1364 N N . SER A 1 169 ? 5.949 21.254 -16.033 1.00 83.19 169 SER A N 1
ATOM 1365 C CA . SER A 1 169 ? 7.181 22.008 -15.783 1.00 83.19 169 SER A CA 1
ATOM 1366 C C . SER A 1 169 ? 8.216 21.749 -16.878 1.00 83.19 169 SER A C 1
ATOM 1368 O O . SER A 1 169 ? 8.294 20.654 -17.430 1.00 83.19 169 SER A O 1
ATOM 1370 N N . TRP A 1 170 ? 9.037 22.753 -17.175 1.00 76.31 170 TRP A N 1
ATOM 1371 C CA . TRP A 1 170 ? 10.117 22.641 -18.154 1.00 76.31 170 TRP A CA 1
ATOM 1372 C C . TRP A 1 170 ? 11.335 21.875 -17.603 1.00 76.31 170 TRP A C 1
ATOM 1374 O O . TRP A 1 170 ? 12.007 21.190 -18.371 1.00 76.31 170 TRP A O 1
ATOM 1384 N N . ASP A 1 171 ? 11.567 21.930 -16.285 1.00 78.75 171 ASP A N 1
ATOM 1385 C CA . ASP A 1 171 ? 12.693 21.278 -15.588 1.00 78.75 171 ASP A CA 1
ATOM 1386 C C . ASP A 1 171 ? 12.447 19.809 -15.231 1.00 78.75 171 ASP A C 1
ATOM 1388 O O . ASP A 1 171 ? 13.369 19.001 -15.135 1.00 78.75 171 ASP A O 1
ATOM 1392 N N . VAL A 1 172 ? 11.186 19.456 -15.001 1.00 84.25 172 VAL A N 1
ATOM 1393 C CA . VAL A 1 172 ? 10.773 18.113 -14.592 1.00 84.25 172 VAL A CA 1
ATOM 1394 C C . VAL A 1 172 ? 9.896 17.577 -15.696 1.00 84.25 172 VAL A C 1
ATOM 1396 O O . VAL A 1 172 ? 8.849 18.158 -15.948 1.00 84.25 172 VAL A O 1
ATOM 1399 N N . LYS A 1 173 ? 10.291 16.475 -16.337 1.00 85.81 173 LYS A N 1
ATOM 1400 C CA . LYS A 1 173 ? 9.504 15.847 -17.412 1.00 85.81 173 LYS A CA 1
ATOM 1401 C C . LYS A 1 173 ? 8.397 14.959 -16.863 1.00 85.81 173 LYS A C 1
ATOM 1403 O O . LYS A 1 173 ? 7.285 14.936 -17.388 1.00 85.81 173 LYS A O 1
ATOM 1408 N N . LYS A 1 174 ? 8.703 14.235 -15.786 1.00 92.19 174 LYS A N 1
ATOM 1409 C CA . LYS A 1 174 ? 7.813 13.257 -15.156 1.00 92.19 174 LYS A CA 1
ATOM 1410 C C . LYS A 1 174 ? 7.762 13.511 -13.658 1.00 92.19 174 LYS A C 1
ATOM 1412 O O . LYS A 1 174 ? 8.804 13.695 -13.030 1.00 92.19 174 LYS A O 1
ATOM 1417 N N . GLN A 1 175 ? 6.568 13.484 -13.089 1.00 94.81 175 GLN A N 1
ATOM 1418 C CA . GLN A 1 175 ? 6.367 13.443 -11.648 1.00 94.81 175 GLN A CA 1
ATOM 1419 C C . GLN A 1 175 ? 5.973 12.023 -11.225 1.00 94.81 175 GLN A C 1
ATOM 1421 O O . GLN A 1 175 ? 5.330 11.307 -11.990 1.00 94.81 175 GLN A O 1
ATOM 1426 N N . TYR A 1 176 ? 6.348 11.609 -10.019 1.00 96.50 176 TYR A N 1
ATOM 1427 C CA . TYR A 1 176 ? 6.120 10.268 -9.486 1.00 96.50 176 TYR A CA 1
ATOM 1428 C C . TYR A 1 176 ? 5.437 10.334 -8.121 1.00 96.50 176 TYR A C 1
ATOM 1430 O O . TYR A 1 176 ? 5.951 10.975 -7.205 1.00 96.50 176 TYR A O 1
ATOM 1438 N N . GLN A 1 177 ? 4.297 9.659 -7.986 1.00 96.00 177 GLN A N 1
ATOM 1439 C CA . GLN A 1 177 ? 3.626 9.469 -6.704 1.00 96.00 177 GLN A CA 1
ATOM 1440 C C . GLN A 1 177 ? 3.899 8.055 -6.205 1.00 96.00 177 GLN A C 1
ATOM 1442 O O . GLN A 1 177 ? 3.717 7.086 -6.946 1.00 96.00 177 GLN A O 1
ATOM 1447 N N . PHE A 1 178 ? 4.349 7.950 -4.960 1.00 95.69 178 PHE A N 1
ATOM 1448 C CA . PHE A 1 178 ? 4.693 6.687 -4.322 1.00 95.69 178 PHE A CA 1
ATOM 1449 C C . PHE A 1 178 ? 3.579 6.277 -3.363 1.00 95.69 178 PHE A C 1
ATOM 1451 O O . PHE A 1 178 ? 3.111 7.088 -2.571 1.00 95.69 178 PHE A O 1
ATOM 1458 N N . PHE A 1 179 ? 3.196 5.006 -3.415 1.00 93.69 179 PHE A N 1
ATOM 1459 C CA . PHE A 1 179 ? 2.238 4.393 -2.503 1.00 93.69 179 PHE A CA 1
ATOM 1460 C C . PHE A 1 179 ? 2.882 3.182 -1.836 1.00 93.69 179 PHE A C 1
ATOM 1462 O O . PHE A 1 179 ? 3.484 2.346 -2.515 1.00 93.69 179 PHE A O 1
ATOM 1469 N N . THR A 1 180 ? 2.749 3.069 -0.516 1.00 93.81 180 THR A N 1
ATOM 1470 C CA . THR A 1 180 ? 3.215 1.904 0.247 1.00 93.81 180 THR A CA 1
ATOM 1471 C C . THR A 1 180 ? 2.543 0.629 -0.279 1.00 93.81 180 THR A C 1
ATOM 1473 O O . THR A 1 180 ? 1.318 0.552 -0.365 1.00 93.81 180 THR A O 1
ATOM 1476 N N . PHE A 1 181 ? 3.341 -0.377 -0.652 1.00 93.88 181 PHE A N 1
ATOM 1477 C CA . PHE A 1 181 ? 2.864 -1.663 -1.181 1.00 93.88 181 PHE A CA 1
ATOM 1478 C C . PHE A 1 181 ? 3.375 -2.845 -0.342 1.00 93.88 181 PHE A C 1
ATOM 1480 O O . PHE A 1 181 ? 3.879 -3.845 -0.845 1.00 93.88 181 PHE A O 1
ATOM 1487 N N . TYR A 1 182 ? 3.279 -2.700 0.975 1.00 92.50 182 TYR A N 1
ATOM 1488 C CA . TYR A 1 182 ? 3.467 -3.753 1.971 1.00 92.50 182 TYR A CA 1
ATOM 1489 C C . TYR A 1 182 ? 2.701 -3.367 3.241 1.00 92.50 182 TYR A C 1
ATOM 1491 O O . TYR A 1 182 ? 2.301 -2.215 3.399 1.00 92.50 182 TYR A O 1
ATOM 1499 N N . HIS A 1 183 ? 2.513 -4.315 4.161 1.00 92.44 183 HIS A N 1
ATOM 1500 C CA . HIS A 1 183 ? 1.885 -4.032 5.451 1.00 92.44 183 HIS A CA 1
ATOM 1501 C C . HIS A 1 183 ? 2.948 -3.877 6.559 1.00 92.44 183 HIS A C 1
ATOM 1503 O O . HIS A 1 183 ? 3.539 -4.887 6.958 1.00 92.44 183 HIS A O 1
ATOM 1509 N N . PRO A 1 184 ? 3.191 -2.664 7.098 1.00 91.62 184 PRO A N 1
ATOM 1510 C CA . PRO A 1 184 ? 4.298 -2.417 8.030 1.00 91.62 184 PRO A CA 1
ATOM 1511 C C . PRO A 1 184 ? 4.168 -3.175 9.357 1.00 91.62 184 PRO A C 1
ATOM 1513 O O . PRO A 1 184 ? 5.155 -3.681 9.883 1.00 91.62 184 PRO A O 1
ATOM 1516 N N . TYR A 1 185 ? 2.943 -3.353 9.856 1.00 91.56 185 TYR A N 1
ATOM 1517 C CA . TYR A 1 185 ? 2.685 -3.974 11.162 1.00 91.56 185 TYR A CA 1
ATOM 1518 C C . TYR A 1 185 ? 2.455 -5.487 11.109 1.00 91.56 185 TYR A C 1
ATOM 1520 O O . TYR A 1 185 ? 2.055 -6.085 12.105 1.00 91.56 185 TYR A O 1
ATOM 1528 N N . MET A 1 186 ? 2.697 -6.154 9.972 1.00 91.38 186 MET A N 1
ATOM 1529 C CA . MET A 1 186 ? 2.326 -7.571 9.855 1.00 91.38 186 MET A CA 1
ATOM 1530 C C . MET A 1 186 ? 3.113 -8.469 10.810 1.00 91.38 186 MET A C 1
ATOM 1532 O O . MET A 1 186 ? 2.550 -9.363 11.446 1.00 91.38 186 MET A O 1
ATOM 1536 N N . ARG A 1 187 ? 4.412 -8.200 10.960 1.00 91.75 187 ARG A N 1
ATOM 1537 C CA . ARG A 1 187 ? 5.252 -8.906 11.931 1.00 91.75 187 ARG A CA 1
ATOM 1538 C C . ARG A 1 187 ? 4.751 -8.683 13.359 1.00 91.75 187 ARG A C 1
ATOM 1540 O O . ARG A 1 187 ? 4.700 -9.641 14.130 1.00 91.75 187 ARG A O 1
ATOM 1547 N N . THR A 1 188 ? 4.343 -7.456 13.680 1.00 91.69 188 THR A N 1
ATOM 1548 C CA . THR A 1 188 ? 3.777 -7.091 14.981 1.00 91.69 188 THR A CA 1
ATOM 1549 C C . THR A 1 188 ? 2.477 -7.847 15.242 1.00 91.69 188 THR A C 1
ATOM 1551 O O . THR A 1 188 ? 2.342 -8.461 16.296 1.00 91.69 188 THR A O 1
ATOM 1554 N N . PHE A 1 189 ? 1.562 -7.912 14.267 1.00 93.06 189 PHE A N 1
ATOM 1555 C CA . PHE A 1 189 ? 0.299 -8.648 14.406 1.00 93.06 189 PHE A CA 1
ATOM 1556 C C . PHE A 1 189 ? 0.535 -10.131 14.696 1.00 93.06 189 PHE A C 1
ATOM 1558 O O . PHE A 1 189 ? -0.022 -10.669 15.651 1.00 93.06 189 PHE A O 1
ATOM 1565 N N . ILE A 1 190 ? 1.401 -10.784 13.910 1.00 93.81 190 ILE A N 1
ATOM 1566 C CA . ILE A 1 190 ? 1.733 -12.204 14.092 1.00 93.81 190 ILE A CA 1
ATOM 1567 C C . ILE A 1 190 ? 2.352 -12.436 15.472 1.00 93.81 190 ILE A C 1
ATOM 1569 O O . ILE A 1 190 ? 1.993 -13.394 16.158 1.00 93.81 190 ILE A O 1
ATOM 1573 N N . ARG A 1 191 ? 3.269 -11.560 15.905 1.00 93.00 191 ARG A N 1
ATOM 1574 C CA . ARG A 1 191 ? 3.898 -11.684 17.223 1.00 93.00 191 ARG A CA 1
ATOM 1575 C C . ARG A 1 191 ? 2.878 -11.539 18.348 1.00 93.00 191 ARG A C 1
ATOM 1577 O O . ARG A 1 191 ? 2.869 -12.382 19.240 1.00 93.00 191 ARG A O 1
ATOM 1584 N N . GLN A 1 192 ? 2.033 -10.508 18.309 1.00 91.38 192 GLN A N 1
ATOM 1585 C CA . GLN A 1 192 ? 1.046 -10.253 19.360 1.00 91.38 192 GLN A CA 1
ATOM 1586 C C . GLN A 1 192 ? 0.031 -11.390 19.465 1.00 91.38 192 GLN A C 1
ATOM 1588 O O . GLN A 1 192 ? -0.207 -11.893 20.564 1.00 91.38 192 GLN A O 1
ATOM 1593 N N . LEU A 1 193 ? -0.468 -11.867 18.322 1.00 92.56 193 LEU A N 1
ATOM 1594 C CA . LEU A 1 193 ? -1.393 -12.993 18.267 1.00 92.56 193 LEU A CA 1
ATOM 1595 C C . LEU A 1 193 ? -0.782 -14.270 18.860 1.00 92.56 193 LEU A C 1
ATOM 1597 O O . LEU A 1 193 ? -1.417 -14.934 19.674 1.00 92.56 193 LEU A O 1
ATOM 1601 N N . ASN A 1 194 ? 0.460 -14.596 18.492 1.00 93.38 194 ASN A N 1
ATOM 1602 C CA . ASN A 1 194 ? 1.131 -15.807 18.968 1.00 93.38 194 ASN A CA 1
ATOM 1603 C C . ASN A 1 194 ? 1.547 -15.728 20.442 1.00 93.38 194 ASN A C 1
ATOM 1605 O O . ASN A 1 194 ? 1.663 -16.762 21.095 1.00 93.38 194 ASN A O 1
ATOM 1609 N N . PHE A 1 195 ? 1.819 -14.527 20.956 1.00 89.50 195 PHE A N 1
ATOM 1610 C CA . PHE A 1 195 ? 2.348 -14.355 22.306 1.00 89.50 195 PHE A CA 1
ATOM 1611 C C . PHE A 1 195 ? 1.253 -14.178 23.363 1.00 89.50 195 PHE A C 1
ATOM 1613 O O . PHE A 1 195 ? 1.298 -14.828 24.404 1.00 89.50 195 PHE A O 1
ATOM 1620 N N . LYS A 1 196 ? 0.275 -13.305 23.106 1.00 88.69 196 LYS A N 1
ATOM 1621 C CA . LYS A 1 196 ? -0.762 -12.904 24.075 1.00 88.69 196 LYS A CA 1
ATOM 1622 C C . LYS A 1 196 ? -2.188 -13.169 23.579 1.00 88.69 196 LYS A C 1
ATOM 1624 O O . LYS A 1 196 ? -3.146 -12.830 24.266 1.00 88.69 196 LYS A O 1
ATOM 1629 N N . GLY A 1 197 ? -2.341 -13.784 22.408 1.00 91.19 197 GLY A N 1
ATOM 1630 C CA . GLY A 1 197 ? -3.645 -14.091 21.832 1.00 91.19 197 GLY A CA 1
ATOM 1631 C C . GLY A 1 197 ? -4.326 -12.881 21.194 1.00 91.19 197 GLY A C 1
ATOM 1632 O O . GLY A 1 197 ? -3.711 -11.852 20.909 1.00 91.19 197 GLY A O 1
ATOM 1633 N N . ILE A 1 198 ? -5.627 -13.031 20.943 1.00 92.00 198 ILE A N 1
ATOM 1634 C CA . ILE A 1 198 ? -6.425 -12.059 20.187 1.00 92.00 198 ILE A CA 1
ATOM 1635 C C . ILE A 1 198 ? -6.618 -10.729 20.929 1.00 92.00 198 ILE A C 1
ATOM 1637 O O . ILE A 1 198 ? -6.655 -9.678 20.291 1.00 92.00 198 ILE A O 1
ATOM 1641 N N . ASP A 1 199 ? -6.664 -10.759 22.264 1.00 91.44 199 ASP A N 1
ATOM 1642 C CA . ASP A 1 199 ? -6.832 -9.565 23.099 1.00 91.44 199 ASP A CA 1
ATOM 1643 C C . ASP A 1 199 ? -5.724 -8.542 22.860 1.00 91.44 199 ASP A C 1
ATOM 1645 O O . ASP A 1 199 ? -5.997 -7.354 22.729 1.00 91.44 199 ASP A O 1
ATOM 1649 N N . SER A 1 200 ? -4.479 -9.000 22.720 1.00 89.69 200 SER A N 1
ATOM 1650 C CA . SER A 1 200 ? -3.336 -8.110 22.492 1.00 89.69 200 SER A CA 1
ATOM 1651 C C . SER A 1 200 ? -3.343 -7.459 21.109 1.00 89.69 200 SER A C 1
ATOM 1653 O O . SER A 1 200 ? -2.694 -6.439 20.902 1.00 89.69 200 SER A O 1
ATOM 1655 N N . LEU A 1 201 ? -4.063 -8.048 20.151 1.00 90.81 201 LEU A N 1
ATOM 1656 C CA . LEU A 1 201 ? -4.206 -7.508 18.803 1.00 90.81 201 LEU A CA 1
ATOM 1657 C C . LEU A 1 201 ? -5.388 -6.533 18.709 1.00 90.81 201 LEU A C 1
ATOM 1659 O O . LEU A 1 201 ? -5.253 -5.462 18.125 1.00 90.81 201 LEU A O 1
ATOM 1663 N N . LEU A 1 202 ? -6.546 -6.896 19.270 1.00 92.31 202 LEU A N 1
ATOM 1664 C CA . LEU A 1 202 ? -7.788 -6.123 19.124 1.00 92.31 202 LEU A CA 1
ATOM 1665 C C . LEU A 1 202 ? -8.026 -5.111 20.252 1.00 92.31 202 LEU A C 1
ATOM 1667 O O . LEU A 1 202 ? -8.723 -4.119 20.048 1.00 92.31 202 LEU A O 1
ATOM 1671 N N . ASN A 1 203 ? -7.456 -5.341 21.432 1.00 90.25 203 ASN A N 1
ATOM 1672 C CA . ASN A 1 203 ? -7.548 -4.457 22.593 1.00 90.25 203 ASN A CA 1
ATOM 1673 C C . ASN A 1 203 ? -6.195 -4.345 23.323 1.00 90.25 203 ASN A C 1
ATOM 1675 O O . ASN A 1 203 ? -6.107 -4.660 24.514 1.00 90.25 203 ASN A O 1
ATOM 1679 N N . PRO A 1 204 ? -5.127 -3.922 22.621 1.00 88.62 204 PRO A N 1
ATOM 1680 C CA . PRO A 1 204 ? -3.822 -3.704 23.236 1.00 88.62 204 PRO A CA 1
ATOM 1681 C C . PRO A 1 204 ? -3.916 -2.705 24.395 1.00 88.62 204 PRO A C 1
ATOM 1683 O O . PRO A 1 204 ? -4.605 -1.688 24.309 1.00 88.62 204 PRO A O 1
ATOM 1686 N N . ASN A 1 205 ? -3.197 -2.988 25.481 1.00 86.62 205 ASN A N 1
ATOM 1687 C CA . ASN A 1 205 ? -3.130 -2.108 26.641 1.00 86.62 205 ASN A CA 1
ATOM 1688 C C . ASN A 1 205 ? -2.075 -1.003 26.401 1.00 86.62 205 ASN A C 1
ATOM 1690 O O . ASN A 1 205 ? -0.903 -1.336 26.204 1.00 86.62 205 ASN A O 1
ATOM 1694 N N . PRO A 1 206 ? -2.436 0.296 26.439 1.00 84.00 206 PRO A N 1
ATOM 1695 C CA . PRO A 1 206 ? -1.478 1.384 26.226 1.00 84.00 206 PRO A CA 1
ATOM 1696 C C . PRO A 1 206 ? -0.377 1.432 27.297 1.00 84.00 206 PRO A C 1
ATOM 1698 O O . PRO A 1 206 ? 0.738 1.859 27.006 1.00 84.00 206 PRO A O 1
ATOM 1701 N N . SER A 1 207 ? -0.649 0.941 28.509 1.00 85.12 207 SER A N 1
ATOM 1702 C CA . SER A 1 207 ? 0.313 0.888 29.616 1.00 85.12 207 SER A CA 1
ATOM 1703 C C . SER A 1 207 ? 1.079 -0.450 29.690 1.00 85.12 207 SER A C 1
ATOM 1705 O O . SER A 1 207 ? 1.744 -0.732 30.690 1.00 85.12 207 SER A O 1
ATOM 1707 N N . ASP A 1 208 ? 0.991 -1.308 28.662 1.00 84.38 208 ASP A N 1
ATOM 1708 C CA . ASP A 1 208 ? 1.732 -2.578 28.609 1.00 84.38 208 ASP A CA 1
ATOM 1709 C C . ASP A 1 208 ? 3.251 -2.334 28.599 1.00 84.38 208 ASP A C 1
ATOM 1711 O O . ASP A 1 208 ? 3.722 -1.317 28.111 1.00 84.38 208 ASP A O 1
ATOM 1715 N N . LYS A 1 209 ? 4.059 -3.269 29.104 1.00 85.69 209 LYS A N 1
ATOM 1716 C CA . LYS A 1 209 ? 5.529 -3.165 29.017 1.00 85.69 209 LYS A CA 1
ATOM 1717 C C . LYS A 1 209 ? 6.054 -3.476 27.611 1.00 85.69 209 LYS A C 1
ATOM 1719 O O . LYS A 1 209 ? 7.183 -3.113 27.284 1.00 85.69 209 LYS A O 1
ATOM 1724 N N . ASP A 1 210 ? 5.266 -4.181 26.803 1.00 85.94 210 ASP A N 1
ATOM 1725 C CA . ASP A 1 210 ? 5.608 -4.530 25.429 1.00 85.94 210 ASP A CA 1
ATOM 1726 C C . ASP A 1 210 ? 5.367 -3.347 24.480 1.00 85.94 210 ASP A C 1
ATOM 1728 O O . ASP A 1 210 ? 4.231 -3.050 24.113 1.00 85.94 210 ASP A O 1
ATOM 1732 N N . LYS A 1 211 ? 6.452 -2.695 24.047 1.00 84.81 211 LYS A N 1
ATOM 1733 C CA . LYS A 1 211 ? 6.394 -1.513 23.175 1.00 84.81 211 LYS A CA 1
ATOM 1734 C C . LYS A 1 211 ? 5.650 -1.755 21.867 1.00 84.81 211 LYS A C 1
ATOM 1736 O O . LYS A 1 211 ? 4.897 -0.887 21.449 1.00 84.81 211 LYS A O 1
ATOM 1741 N N . GLU A 1 212 ? 5.803 -2.914 21.227 1.00 83.12 212 GLU A N 1
ATOM 1742 C CA . GLU A 1 212 ? 5.092 -3.117 19.957 1.00 83.12 212 GLU A CA 1
ATOM 1743 C C . GLU A 1 212 ? 3.605 -3.443 20.182 1.00 83.12 212 GLU A C 1
ATOM 1745 O O . GLU A 1 212 ? 2.814 -3.296 19.261 1.00 83.12 212 GLU A O 1
ATOM 1750 N N . ALA A 1 213 ? 3.195 -3.860 21.389 1.00 82.50 213 ALA A N 1
ATOM 1751 C CA . ALA A 1 213 ? 1.772 -3.917 21.733 1.00 82.50 213 ALA A CA 1
ATOM 1752 C C . ALA A 1 213 ? 1.205 -2.498 21.891 1.00 82.50 213 ALA A C 1
ATOM 1754 O O . ALA A 1 213 ? 0.121 -2.209 21.389 1.00 82.50 213 ALA A O 1
ATOM 1755 N N . GLN A 1 214 ? 1.968 -1.589 22.511 1.00 84.12 214 GLN A N 1
ATOM 1756 C CA . GLN A 1 214 ? 1.598 -0.170 22.594 1.00 84.12 214 GLN A CA 1
ATOM 1757 C C . GLN A 1 214 ? 1.457 0.460 21.201 1.00 84.12 214 GLN A C 1
ATOM 1759 O O . GLN A 1 214 ? 0.539 1.243 20.974 1.00 84.12 214 GLN A O 1
ATOM 1764 N N . GLU A 1 215 ? 2.314 0.078 20.248 1.00 83.75 215 GLU A N 1
ATOM 1765 C CA . GLU A 1 215 ? 2.225 0.515 18.848 1.00 83.75 215 GLU A CA 1
ATOM 1766 C C . GLU A 1 215 ? 0.946 0.072 18.136 1.00 83.75 215 GLU A C 1
ATOM 1768 O O . GLU A 1 215 ? 0.689 0.571 17.049 1.00 83.75 215 GLU A O 1
ATOM 1773 N N . LEU A 1 216 ? 0.153 -0.842 18.700 1.00 87.69 216 LEU A N 1
ATOM 1774 C CA . LEU A 1 216 ? -1.147 -1.230 18.151 1.00 87.69 216 LEU A CA 1
ATOM 1775 C C . LEU A 1 216 ? -2.315 -0.503 18.821 1.00 87.69 216 LEU A C 1
ATOM 1777 O O . LEU A 1 216 ? -3.453 -0.625 18.362 1.00 87.69 216 LEU A O 1
ATOM 1781 N N . TYR A 1 217 ? -2.076 0.257 19.894 1.00 87.94 217 TYR A N 1
ATOM 1782 C CA . TYR A 1 217 ? -3.144 0.973 20.584 1.00 87.94 217 TYR A CA 1
ATOM 1783 C C . TYR A 1 217 ? -3.877 1.915 19.628 1.00 87.94 217 TYR A C 1
ATOM 1785 O O . TYR A 1 217 ? -3.273 2.747 18.952 1.00 87.94 217 TYR A O 1
ATOM 1793 N N . ARG A 1 218 ? -5.201 1.707 19.528 1.00 77.44 218 ARG A N 1
ATOM 1794 C CA . ARG A 1 218 ? -6.115 2.383 18.586 1.00 77.44 218 ARG A CA 1
ATOM 1795 C C . ARG A 1 218 ? -5.650 2.337 17.132 1.00 77.44 218 ARG A C 1
ATOM 1797 O O . ARG A 1 218 ? -5.981 3.213 16.349 1.00 77.44 218 ARG A O 1
ATOM 1804 N N . GLN A 1 219 ? -4.947 1.265 16.782 1.00 72.75 219 GLN A N 1
ATOM 1805 C CA . GLN A 1 219 ? -4.416 0.917 15.465 1.00 72.75 219 GLN A CA 1
ATOM 1806 C C . GLN A 1 219 ? -3.289 1.812 14.944 1.00 72.75 219 GLN A C 1
ATOM 1808 O O . GLN A 1 219 ? -3.070 1.948 13.744 1.00 72.75 219 GLN A O 1
ATOM 1813 N N . GLY A 1 220 ? -2.500 2.306 15.885 1.00 70.06 220 GLY A N 1
ATOM 1814 C CA . GLY A 1 220 ? -1.061 2.373 15.740 1.00 70.06 220 GLY A CA 1
ATOM 1815 C C . GLY A 1 220 ? -0.463 3.646 15.183 1.00 70.06 220 GLY A C 1
ATOM 1816 O O . GLY A 1 220 ? -1.128 4.492 14.584 1.00 70.06 220 GLY A O 1
ATOM 1817 N N . ASN A 1 221 ? 0.829 3.795 15.475 1.00 79.00 221 ASN A N 1
ATOM 1818 C CA . ASN A 1 221 ? 1.564 5.020 15.205 1.00 79.00 221 ASN A CA 1
ATOM 1819 C C . ASN A 1 221 ? 1.788 5.214 13.705 1.00 79.00 221 ASN A C 1
ATOM 1821 O O . ASN A 1 221 ? 1.976 4.266 12.954 1.00 79.00 221 ASN A O 1
ATOM 1825 N N . MET A 1 222 ? 1.814 6.471 13.280 1.00 87.00 222 MET A N 1
ATOM 1826 C CA . MET A 1 222 ? 2.252 6.826 11.935 1.00 87.00 222 MET A CA 1
ATOM 1827 C C . MET A 1 222 ? 3.763 7.049 11.951 1.00 87.00 222 MET A C 1
ATOM 1829 O O . MET A 1 222 ? 4.269 7.838 12.752 1.00 87.00 222 MET A O 1
ATOM 1833 N N . SER A 1 223 ? 4.486 6.377 11.058 1.00 90.12 223 SER A N 1
ATOM 1834 C CA . SER A 1 223 ? 5.927 6.566 10.877 1.00 90.12 223 SER A CA 1
ATOM 1835 C C . SER A 1 223 ? 6.215 7.319 9.575 1.00 90.12 223 SER A C 1
ATOM 1837 O O . SER A 1 223 ? 5.928 6.851 8.470 1.00 90.12 223 SER A O 1
ATOM 1839 N N . PHE A 1 224 ? 6.802 8.512 9.717 1.00 93.44 224 PHE A N 1
ATOM 1840 C CA . PHE A 1 224 ? 7.190 9.411 8.625 1.00 93.44 224 PHE A CA 1
ATOM 1841 C C . PHE A 1 224 ? 8.648 9.159 8.216 1.00 93.44 224 PHE A C 1
ATOM 1843 O O . PHE A 1 224 ? 9.556 9.928 8.536 1.00 93.44 224 PHE A O 1
ATOM 1850 N N . PHE A 1 225 ? 8.894 8.043 7.531 1.00 93.81 225 PHE A N 1
ATOM 1851 C CA . PHE A 1 225 ? 10.251 7.590 7.202 1.00 93.81 225 PHE A CA 1
ATOM 1852 C C . PHE A 1 225 ? 10.769 8.120 5.853 1.00 93.81 225 PHE A C 1
ATOM 1854 O O . PHE A 1 225 ? 11.985 8.235 5.666 1.00 93.81 225 PHE A O 1
ATOM 1861 N N . PHE A 1 226 ? 9.874 8.411 4.900 1.00 95.81 226 PHE A N 1
ATOM 1862 C CA . PHE A 1 226 ? 10.225 8.495 3.478 1.00 95.81 226 PHE A CA 1
ATOM 1863 C C . PHE A 1 226 ? 11.235 9.604 3.163 1.00 95.81 226 PHE A C 1
ATOM 1865 O O . PHE A 1 226 ? 12.224 9.347 2.480 1.00 95.81 226 PHE A O 1
ATOM 1872 N N . GLN A 1 227 ? 11.054 10.801 3.737 1.00 94.88 227 GLN A N 1
ATOM 1873 C CA . GLN A 1 227 ? 11.962 11.936 3.530 1.00 94.88 227 GLN A CA 1
ATOM 1874 C C . GLN A 1 227 ? 13.405 11.599 3.930 1.00 94.88 227 GLN A C 1
ATOM 1876 O O . GLN A 1 227 ? 14.334 11.791 3.152 1.00 94.88 227 GLN A O 1
ATOM 1881 N N . ASN A 1 228 ? 13.587 11.064 5.139 1.00 93.88 228 ASN A N 1
ATOM 1882 C CA . ASN A 1 228 ? 14.912 10.788 5.696 1.00 93.88 228 ASN A CA 1
ATOM 1883 C C . ASN A 1 228 ? 15.581 9.572 5.040 1.00 93.88 228 ASN A C 1
ATOM 1885 O O . ASN A 1 228 ? 16.809 9.509 4.959 1.00 93.88 228 ASN A O 1
ATOM 1889 N N . THR A 1 229 ? 14.770 8.614 4.587 1.00 94.44 229 THR A N 1
ATOM 1890 C CA . THR A 1 229 ? 15.241 7.334 4.047 1.00 94.44 229 THR A CA 1
ATOM 1891 C C . THR A 1 229 ? 15.585 7.428 2.561 1.00 94.44 229 THR A C 1
ATOM 1893 O O . THR A 1 229 ? 16.610 6.889 2.153 1.00 94.44 229 THR A O 1
ATOM 1896 N N . TYR A 1 230 ? 14.766 8.126 1.766 1.00 94.69 230 TYR A N 1
ATOM 1897 C CA . TYR A 1 230 ? 14.876 8.144 0.301 1.00 94.69 230 TYR A CA 1
ATOM 1898 C C . TYR A 1 230 ? 15.318 9.482 -0.287 1.00 94.69 230 TYR A C 1
ATOM 1900 O O . TYR A 1 230 ? 15.684 9.525 -1.460 1.00 94.69 230 TYR A O 1
ATOM 1908 N N . ASP A 1 231 ? 15.303 10.563 0.500 1.00 94.81 231 ASP A N 1
ATOM 1909 C CA . ASP A 1 231 ? 15.659 11.910 0.039 1.00 94.81 231 ASP A CA 1
ATOM 1910 C C . ASP A 1 231 ? 14.937 12.275 -1.281 1.00 94.81 231 ASP A C 1
ATOM 1912 O O . ASP A 1 231 ? 15.563 12.349 -2.344 1.00 94.81 231 ASP A O 1
ATOM 1916 N N . PRO A 1 232 ? 13.592 12.374 -1.270 1.00 95.31 232 PRO A N 1
ATOM 1917 C CA . PRO A 1 232 ? 12.813 12.582 -2.485 1.00 95.31 232 PRO A CA 1
ATOM 1918 C C . PRO A 1 232 ? 13.165 13.908 -3.164 1.00 95.31 232 PRO A C 1
ATOM 1920 O O . PRO A 1 232 ? 13.178 14.965 -2.534 1.00 95.31 232 PRO A O 1
ATOM 1923 N N . MET A 1 233 ? 13.410 13.846 -4.472 1.00 92.38 233 MET A N 1
ATOM 1924 C CA . MET A 1 233 ? 13.761 15.007 -5.293 1.00 92.38 233 MET A CA 1
ATOM 1925 C C . MET A 1 233 ? 12.508 15.684 -5.869 1.00 92.38 233 MET A C 1
ATOM 1927 O O . MET A 1 233 ? 11.395 15.184 -5.732 1.00 92.38 233 MET A O 1
ATOM 1931 N N . VAL A 1 234 ? 12.685 16.800 -6.590 1.00 86.88 234 VAL A N 1
ATOM 1932 C CA . VAL A 1 234 ? 11.598 17.620 -7.185 1.00 86.88 234 VAL A CA 1
ATOM 1933 C C . VAL A 1 234 ? 10.640 16.815 -8.089 1.00 86.88 234 VAL A C 1
ATOM 1935 O O . VAL A 1 234 ? 9.508 17.225 -8.337 1.00 86.88 234 VAL A O 1
ATOM 1938 N N . GLY A 1 235 ? 11.069 15.646 -8.577 1.00 88.25 235 GLY A N 1
ATOM 1939 C CA . GLY A 1 235 ? 10.228 14.721 -9.335 1.00 88.25 235 GLY A CA 1
ATOM 1940 C C . GLY A 1 235 ? 9.186 13.958 -8.510 1.00 88.25 235 GLY A C 1
ATOM 1941 O O . GLY A 1 235 ? 8.293 13.365 -9.103 1.00 88.25 235 GLY A O 1
ATOM 1942 N N . VAL A 1 236 ? 9.269 13.933 -7.181 1.00 94.69 236 VAL A N 1
ATOM 1943 C CA . VAL A 1 236 ? 8.278 13.271 -6.320 1.00 94.69 236 VAL A CA 1
ATOM 1944 C C . VAL A 1 236 ? 7.147 14.246 -6.002 1.00 94.69 236 VAL A C 1
ATOM 1946 O O . VAL A 1 236 ? 7.398 15.389 -5.630 1.00 94.69 236 VAL A O 1
ATOM 1949 N N . TYR A 1 237 ? 5.896 13.810 -6.156 1.00 92.62 237 TYR A N 1
ATOM 1950 C CA . TYR A 1 237 ? 4.720 14.641 -5.882 1.00 92.62 237 TYR A CA 1
ATOM 1951 C C . TYR A 1 237 ? 3.661 13.893 -5.074 1.00 92.62 237 TYR A C 1
ATOM 1953 O O . TYR A 1 237 ? 3.647 12.663 -5.019 1.00 92.62 237 TYR A O 1
ATOM 1961 N N . GLY A 1 238 ? 2.724 14.660 -4.518 1.00 90.00 238 GLY A N 1
ATOM 1962 C CA . GLY A 1 238 ? 1.649 14.135 -3.683 1.00 90.00 238 GLY A CA 1
ATOM 1963 C C . GLY A 1 238 ? 2.083 13.957 -2.232 1.00 90.00 238 GLY A C 1
ATOM 1964 O O . GLY A 1 238 ? 3.122 14.461 -1.809 1.00 90.00 238 GLY A O 1
ATOM 1965 N N . GLU A 1 239 ? 1.243 13.270 -1.467 1.00 91.94 239 GLU A N 1
ATOM 1966 C CA . GLU A 1 239 ? 1.545 12.911 -0.084 1.00 91.94 239 GLU A CA 1
ATOM 1967 C C . GLU A 1 239 ? 2.648 11.847 -0.060 1.00 91.94 239 GLU A C 1
ATOM 1969 O O . GLU A 1 239 ? 2.628 10.898 -0.848 1.00 91.94 239 GLU A O 1
ATOM 1974 N N . LEU A 1 240 ? 3.642 12.036 0.809 1.00 94.62 240 LEU A N 1
ATOM 1975 C CA . LEU A 1 240 ? 4.751 11.095 0.927 1.00 94.62 240 LEU A CA 1
ATOM 1976 C C . LEU A 1 240 ? 4.286 9.810 1.626 1.00 94.62 240 LEU A C 1
ATOM 1978 O O . LEU A 1 240 ? 3.492 9.896 2.565 1.00 94.62 240 LEU A O 1
ATOM 1982 N N . PRO A 1 241 ? 4.820 8.638 1.238 1.00 94.12 241 PRO A N 1
ATOM 1983 C CA . PRO A 1 241 ? 4.533 7.386 1.920 1.00 94.12 241 PRO A CA 1
ATOM 1984 C C . PRO A 1 241 ? 4.793 7.463 3.424 1.00 94.12 241 PRO A C 1
ATOM 1986 O O . PRO A 1 241 ? 5.856 7.903 3.873 1.00 94.12 241 PRO A O 1
ATOM 1989 N N . ILE A 1 242 ? 3.830 6.959 4.184 1.00 93.31 242 ILE A N 1
ATOM 1990 C CA . ILE A 1 242 ? 3.944 6.723 5.618 1.00 93.31 242 ILE A CA 1
ATOM 1991 C C . ILE A 1 242 ? 3.694 5.246 5.910 1.00 93.31 242 ILE A C 1
ATOM 1993 O O . ILE A 1 242 ? 3.077 4.525 5.120 1.00 93.31 242 ILE A O 1
ATOM 1997 N N . GLU A 1 243 ? 4.224 4.782 7.034 1.00 91.81 243 GLU A N 1
ATOM 1998 C CA . GLU A 1 243 ? 3.889 3.470 7.579 1.00 91.81 243 GLU A CA 1
ATOM 1999 C C . GLU A 1 243 ? 2.796 3.645 8.627 1.00 91.81 243 GLU A C 1
ATOM 2001 O O . GLU A 1 243 ? 2.989 4.348 9.618 1.00 91.81 243 GLU A O 1
ATOM 2006 N N . GLU A 1 244 ? 1.652 3.012 8.391 1.00 91.75 244 GLU A N 1
ATOM 2007 C CA . GLU A 1 244 ? 0.501 3.020 9.288 1.00 91.75 244 GLU A CA 1
ATOM 2008 C C . GLU A 1 244 ? -0.383 1.782 9.058 1.00 91.75 244 GLU A C 1
ATOM 2010 O O . GLU A 1 244 ? -0.210 1.049 8.078 1.00 91.75 244 GLU A O 1
ATOM 2015 N N . ILE A 1 245 ? -1.353 1.553 9.949 1.00 92.81 245 ILE A N 1
ATOM 2016 C CA . ILE A 1 245 ? -2.450 0.607 9.708 1.00 92.81 245 ILE A CA 1
ATOM 2017 C C . ILE A 1 245 ? -3.538 1.350 8.931 1.00 92.81 245 ILE A C 1
ATOM 2019 O O . ILE A 1 245 ? -4.434 1.967 9.501 1.00 92.81 245 ILE A O 1
ATOM 2023 N N . ASP A 1 246 ? -3.422 1.322 7.609 1.00 90.56 246 ASP A N 1
ATOM 2024 C CA . ASP A 1 246 ? -4.265 2.112 6.719 1.00 90.56 246 ASP A CA 1
ATOM 2025 C C . ASP A 1 246 ? -5.685 1.525 6.581 1.00 90.56 246 ASP A C 1
ATOM 2027 O O . ASP A 1 246 ? -5.869 0.317 6.418 1.00 90.56 246 ASP A O 1
ATOM 2031 N N . PHE A 1 247 ? -6.698 2.393 6.620 1.00 91.06 247 PHE A N 1
ATOM 2032 C CA . PHE A 1 247 ? -8.122 2.069 6.452 1.00 91.06 247 PHE A CA 1
ATOM 2033 C C . PHE A 1 247 ? -8.763 2.819 5.270 1.00 91.06 247 PHE A C 1
ATOM 2035 O O . PHE A 1 247 ? -9.984 2.753 5.081 1.00 91.06 247 PHE A O 1
ATOM 2042 N N . SER A 1 248 ? -7.960 3.529 4.478 1.00 87.75 248 SER A N 1
ATOM 2043 C CA . SER A 1 248 ? -8.395 4.339 3.341 1.00 87.75 248 SER A CA 1
ATOM 2044 C C . SER A 1 248 ? -8.988 3.474 2.235 1.00 87.75 248 SER A C 1
ATOM 2046 O O . SER A 1 248 ? -8.556 2.349 1.988 1.00 87.75 248 SER A O 1
ATOM 2048 N N . TYR A 1 249 ? -10.012 3.988 1.556 1.00 83.25 249 TYR A N 1
ATOM 2049 C CA . TYR A 1 249 ? -10.774 3.230 0.557 1.00 83.25 249 TYR A CA 1
ATOM 2050 C C . TYR A 1 249 ? -9.927 2.761 -0.641 1.00 83.25 249 TYR A C 1
ATOM 2052 O O . TYR A 1 249 ? -10.216 1.724 -1.231 1.00 83.25 249 TYR A O 1
ATOM 2060 N N . ASP A 1 250 ? -8.905 3.531 -1.000 1.00 80.81 250 ASP A N 1
ATOM 2061 C CA . ASP A 1 250 ? -7.998 3.338 -2.133 1.00 80.81 250 ASP A CA 1
ATOM 2062 C C . ASP A 1 250 ? -6.690 2.617 -1.773 1.00 80.81 250 ASP A C 1
ATOM 2064 O O . ASP A 1 250 ? -5.876 2.333 -2.653 1.00 80.81 250 ASP A O 1
ATOM 2068 N N . SER A 1 251 ? -6.505 2.270 -0.500 1.00 84.88 251 SER A N 1
ATOM 2069 C CA . SER A 1 251 ? -5.340 1.527 -0.036 1.00 84.88 251 SER A CA 1
ATOM 2070 C C . SER A 1 251 ? -5.407 0.045 -0.389 1.00 84.88 251 SER A C 1
ATOM 2072 O O . SER A 1 251 ? -6.472 -0.570 -0.451 1.00 84.88 251 SER A O 1
ATOM 2074 N N . THR A 1 252 ? -4.241 -0.563 -0.575 1.00 84.38 252 THR A N 1
ATOM 2075 C CA . THR A 1 252 ? -4.110 -1.960 -1.011 1.00 84.38 252 THR A CA 1
ATOM 2076 C C . THR A 1 252 ? -4.399 -2.965 0.100 1.00 84.38 252 THR A C 1
ATOM 2078 O O . THR A 1 252 ? -4.898 -4.056 -0.178 1.00 84.38 252 THR A O 1
ATOM 2081 N N . TYR A 1 253 ? -4.130 -2.596 1.356 1.00 90.19 253 TYR A N 1
ATOM 2082 C CA . TYR A 1 253 ? -4.310 -3.476 2.514 1.00 90.19 253 TYR A CA 1
ATOM 2083 C C . TYR A 1 253 ? -5.483 -3.086 3.419 1.00 90.19 253 TYR A C 1
ATOM 2085 O O . TYR A 1 253 ? -5.811 -3.833 4.342 1.00 90.19 253 TYR A O 1
ATOM 2093 N N . SER A 1 254 ? -6.164 -1.970 3.147 1.00 91.50 254 SER A N 1
ATOM 2094 C CA . SER A 1 254 ? -7.233 -1.479 4.024 1.00 91.50 254 SER A CA 1
ATOM 2095 C C . SER A 1 254 ? -8.404 -2.436 4.157 1.00 91.50 254 SER A C 1
ATOM 2097 O O . SER A 1 254 ? -8.994 -2.518 5.231 1.00 91.50 254 SER A O 1
ATOM 2099 N N . GLN A 1 255 ? -8.740 -3.191 3.107 1.00 91.75 255 GLN A N 1
ATOM 2100 C CA . GLN A 1 255 ? -9.810 -4.181 3.189 1.00 91.75 255 GLN A CA 1
ATOM 2101 C C . GLN A 1 255 ? -9.525 -5.222 4.280 1.00 91.75 255 GLN A C 1
ATOM 2103 O O . GLN A 1 255 ? -10.418 -5.527 5.065 1.00 91.75 255 GLN A O 1
ATOM 2108 N N . TYR A 1 256 ? -8.287 -5.713 4.369 1.00 93.44 256 TYR A N 1
ATOM 2109 C CA . TYR A 1 256 ? -7.899 -6.681 5.393 1.00 93.44 256 TYR A CA 1
ATOM 2110 C C . TYR A 1 256 ? -7.920 -6.062 6.790 1.00 93.44 256 TYR A C 1
ATOM 2112 O O . TYR A 1 256 ? -8.346 -6.715 7.736 1.00 93.44 256 TYR A O 1
ATOM 2120 N N . ASN A 1 257 ? -7.543 -4.788 6.920 1.00 94.38 257 ASN A N 1
ATOM 2121 C CA . ASN A 1 257 ? -7.614 -4.075 8.196 1.00 94.38 257 ASN A CA 1
ATOM 2122 C C . ASN A 1 257 ? -9.069 -3.874 8.650 1.00 94.38 257 ASN A C 1
ATOM 2124 O O . ASN A 1 257 ? -9.402 -4.138 9.804 1.00 94.38 257 ASN A O 1
ATOM 2128 N N . TRP A 1 258 ? -9.968 -3.488 7.740 1.00 94.31 258 TRP A N 1
ATOM 2129 C CA . TRP A 1 258 ? -11.407 -3.426 8.015 1.00 94.31 2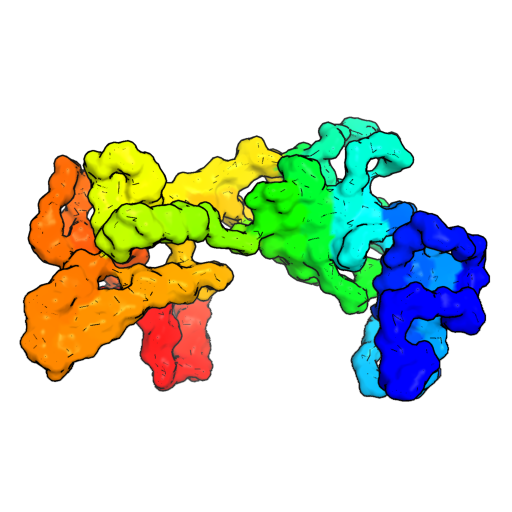58 TRP A CA 1
ATOM 2130 C C . TRP A 1 258 ? -11.984 -4.791 8.396 1.00 94.31 258 TRP A C 1
ATOM 2132 O O . TRP A 1 258 ? -12.813 -4.883 9.303 1.00 94.31 258 TRP A O 1
ATOM 2142 N N . GLU A 1 259 ? -11.555 -5.859 7.724 1.00 95.12 259 GLU A N 1
ATOM 2143 C CA . GLU A 1 259 ? -11.970 -7.216 8.067 1.00 95.12 259 GLU A CA 1
ATOM 2144 C C . GLU A 1 259 ? -11.484 -7.619 9.463 1.00 95.12 259 GLU A C 1
ATOM 2146 O O . GLU A 1 259 ? -12.294 -8.046 10.284 1.00 95.12 259 GLU A O 1
ATOM 2151 N N . LEU A 1 260 ? -10.202 -7.403 9.758 1.00 94.69 260 LEU A N 1
ATOM 2152 C CA . LEU A 1 260 ? -9.561 -7.796 11.010 1.00 94.69 260 LEU A CA 1
ATOM 2153 C C . LEU A 1 260 ? -10.116 -7.052 12.229 1.00 94.69 260 LEU A C 1
ATOM 2155 O O . LEU A 1 260 ? -10.442 -7.683 13.231 1.00 94.69 260 LEU A O 1
ATOM 2159 N N . PHE A 1 261 ? -10.233 -5.724 12.148 1.00 94.81 261 PHE A N 1
ATOM 2160 C CA . PHE A 1 261 ? -10.564 -4.891 13.308 1.00 94.81 261 PHE A CA 1
ATOM 2161 C C . PHE A 1 261 ? -12.058 -4.602 13.466 1.00 94.81 261 PHE A C 1
ATOM 2163 O O . PHE A 1 261 ? -12.482 -4.212 14.551 1.00 94.81 261 PHE A O 1
ATOM 2170 N N . PHE A 1 262 ? -12.868 -4.781 12.418 1.00 95.12 262 PHE A N 1
ATOM 2171 C CA . PHE A 1 262 ? -14.296 -4.463 12.472 1.00 95.12 262 PHE A CA 1
ATOM 2172 C C . PHE A 1 262 ? -15.195 -5.621 12.036 1.00 95.12 262 PHE A C 1
ATOM 2174 O O . PHE A 1 262 ? -16.030 -6.062 12.825 1.00 95.12 262 PHE A O 1
ATOM 2181 N N . HIS A 1 263 ? -15.048 -6.143 10.814 1.00 95.88 263 HIS A N 1
ATOM 2182 C CA . HIS A 1 263 ? -16.026 -7.108 10.296 1.00 95.88 263 HIS A CA 1
ATOM 2183 C C . HIS A 1 263 ? -15.974 -8.467 11.001 1.00 95.88 263 HIS A C 1
ATOM 2185 O O . HIS A 1 263 ? -17.029 -9.022 11.300 1.00 95.88 263 HIS A O 1
ATOM 2191 N N . ILE A 1 264 ? -14.782 -8.998 11.287 1.00 97.00 264 ILE A N 1
ATOM 2192 C CA . ILE A 1 264 ? -14.630 -10.274 11.994 1.00 97.00 264 ILE A CA 1
ATOM 2193 C C . ILE A 1 264 ? -15.159 -10.165 13.433 1.00 97.00 264 ILE A C 1
ATOM 2195 O O . ILE A 1 264 ? -16.014 -10.983 13.787 1.00 97.00 264 ILE A O 1
ATOM 2199 N N . PRO A 1 265 ? -14.757 -9.166 14.251 1.00 97.06 265 PRO A N 1
ATOM 2200 C CA . PRO A 1 265 ? -15.306 -9.027 15.596 1.00 97.06 265 PRO A CA 1
ATOM 2201 C C . PRO A 1 265 ? -16.827 -8.856 15.609 1.00 97.06 265 PRO A C 1
ATOM 2203 O O . PRO A 1 265 ? -17.505 -9.502 16.407 1.00 97.06 265 PRO A O 1
ATOM 2206 N N . LEU A 1 266 ? -17.377 -8.063 14.680 1.00 96.94 266 LEU A N 1
ATOM 2207 C CA . LEU A 1 266 ? -18.821 -7.861 14.558 1.00 96.94 266 LEU A CA 1
ATOM 2208 C C . LEU A 1 266 ? -19.549 -9.163 14.202 1.00 96.94 266 LEU A C 1
ATOM 2210 O O . LEU A 1 266 ? -20.557 -9.494 14.822 1.00 96.94 266 LEU A O 1
ATOM 2214 N N . LEU A 1 267 ? -19.032 -9.923 13.232 1.00 97.62 267 LEU A N 1
ATOM 2215 C CA . LEU A 1 267 ? -19.617 -11.199 12.819 1.00 97.62 267 LEU A CA 1
ATOM 2216 C C . LEU A 1 267 ? -19.663 -12.197 13.981 1.00 97.62 267 LEU A C 1
ATOM 2218 O O . LEU A 1 267 ? -20.680 -12.861 14.184 1.00 97.62 267 LEU A O 1
ATOM 2222 N N . ILE A 1 268 ? -18.574 -12.298 14.747 1.00 97.88 268 ILE A N 1
ATOM 2223 C CA . ILE A 1 268 ? -18.497 -13.203 15.896 1.00 97.88 268 ILE A CA 1
ATOM 2224 C C . ILE A 1 268 ? -19.468 -12.754 16.992 1.00 97.88 268 ILE A C 1
ATOM 2226 O O . ILE A 1 268 ? -20.220 -13.583 17.506 1.00 97.88 268 ILE A O 1
ATOM 2230 N N . ALA A 1 269 ? -19.509 -11.456 17.303 1.00 97.38 269 ALA A N 1
ATOM 2231 C CA . ALA A 1 269 ? -20.419 -10.898 18.298 1.00 97.38 269 ALA A CA 1
ATOM 2232 C C . ALA A 1 269 ? -21.892 -11.173 17.952 1.00 97.38 269 ALA A C 1
ATOM 2234 O O . ALA A 1 269 ? -22.631 -11.710 18.778 1.00 97.38 269 ALA A O 1
ATOM 2235 N N . VAL A 1 270 ? -22.302 -10.888 16.709 1.00 97.44 270 VAL A N 1
ATOM 2236 C CA . VAL A 1 270 ? -23.666 -11.153 16.222 1.00 97.44 270 VAL A CA 1
ATOM 2237 C C . VAL A 1 270 ? -23.981 -12.642 16.299 1.00 97.44 270 VAL A C 1
ATOM 2239 O O . VAL A 1 270 ? -25.005 -13.026 16.859 1.00 97.44 270 VAL A O 1
ATOM 2242 N N . ARG A 1 271 ? -23.072 -13.508 15.836 1.00 98.19 271 ARG A N 1
ATOM 2243 C CA . ARG A 1 271 ? -23.306 -14.954 15.858 1.00 98.19 271 ARG A CA 1
ATOM 2244 C C . ARG A 1 271 ? -23.422 -15.508 17.278 1.00 98.19 271 ARG A C 1
ATOM 2246 O O . ARG A 1 271 ? -24.200 -16.431 17.504 1.00 98.19 271 ARG A O 1
ATOM 2253 N N . LEU A 1 272 ? -22.656 -14.988 18.233 1.00 98.12 272 LEU A N 1
ATOM 2254 C CA . LEU A 1 272 ? -22.777 -15.363 19.644 1.00 98.12 272 LEU A CA 1
ATOM 2255 C C . LEU A 1 272 ? -24.099 -14.869 20.243 1.00 98.12 272 LEU A C 1
ATOM 2257 O O . LEU A 1 272 ? -24.751 -15.624 20.962 1.00 98.12 272 LEU A O 1
ATOM 2261 N N . SER A 1 273 ? -24.515 -13.649 19.895 1.00 97.56 273 SER A N 1
ATOM 2262 C CA . SER A 1 273 ? -25.791 -13.062 20.313 1.00 97.56 273 SER A CA 1
ATOM 2263 C C . SER A 1 273 ? -26.988 -13.877 19.811 1.00 97.56 273 SER A C 1
ATOM 2265 O O . SER A 1 273 ? -27.866 -14.225 20.599 1.00 97.56 273 SER A O 1
ATOM 2267 N N . ASP A 1 274 ? -26.975 -14.288 18.538 1.00 97.50 274 ASP A N 1
ATOM 2268 C CA . ASP A 1 274 ? -28.005 -15.156 17.944 1.00 97.50 274 ASP A CA 1
ATOM 2269 C C . ASP A 1 274 ? -28.130 -16.502 18.676 1.00 97.50 274 ASP A C 1
ATOM 2271 O O . ASP A 1 274 ? -29.209 -17.086 18.751 1.00 97.50 274 ASP A O 1
ATOM 2275 N N . ASN A 1 275 ? -27.021 -16.993 19.236 1.00 97.94 275 ASN A N 1
ATOM 2276 C CA . ASN A 1 275 ? -26.965 -18.224 20.0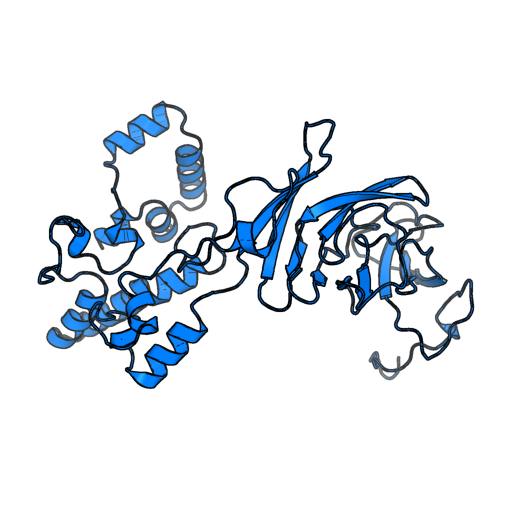25 1.00 97.94 275 ASN A CA 1
ATOM 2277 C C . ASN A 1 275 ? -27.124 -17.977 21.537 1.00 97.94 275 ASN A C 1
ATOM 2279 O O . ASN A 1 275 ? -26.758 -18.838 22.335 1.00 97.94 275 ASN A O 1
ATOM 2283 N N . GLN A 1 276 ? -27.636 -16.809 21.941 1.00 97.44 276 GLN A N 1
ATOM 2284 C CA . GLN A 1 276 ? -27.913 -16.430 23.334 1.00 97.44 276 GLN A CA 1
ATOM 2285 C C . GLN A 1 276 ? -26.683 -16.441 24.263 1.00 97.44 276 GLN A C 1
ATOM 2287 O O . GLN A 1 276 ? -26.809 -16.444 25.488 1.00 97.44 276 GLN A O 1
ATOM 2292 N N . ARG A 1 277 ? -25.467 -16.398 23.706 1.00 97.94 277 ARG A N 1
ATOM 2293 C CA . ARG A 1 277 ? -24.213 -16.285 24.466 1.00 97.94 277 ARG A CA 1
ATOM 2294 C C . ARG A 1 277 ? -23.863 -14.818 24.687 1.00 97.94 277 ARG A C 1
ATOM 2296 O O . ARG A 1 277 ? -22.870 -14.317 24.163 1.00 97.94 277 ARG A O 1
ATOM 2303 N N . PHE A 1 278 ? -24.706 -14.121 25.443 1.00 96.75 278 PHE A N 1
ATOM 2304 C CA . PHE A 1 278 ? -24.649 -12.661 25.566 1.00 96.75 278 PHE A CA 1
ATOM 2305 C C . PHE A 1 278 ? -23.360 -12.141 26.209 1.00 96.75 278 PHE A C 1
ATOM 2307 O O . PHE A 1 278 ? -22.832 -11.128 25.759 1.00 96.75 278 PHE A O 1
ATOM 2314 N N . GLU A 1 279 ? -22.821 -12.836 27.216 1.00 96.88 279 GLU A N 1
ATOM 2315 C CA . GLU A 1 279 ? -21.575 -12.416 27.870 1.00 96.88 279 GLU A CA 1
ATOM 2316 C C . GLU A 1 279 ? -20.390 -12.455 26.894 1.00 96.88 279 GLU A C 1
ATOM 2318 O O . GLU A 1 279 ? -19.614 -11.504 26.800 1.00 96.88 279 GLU A O 1
ATOM 2323 N N . ASP A 1 280 ? -20.280 -13.530 26.111 1.00 96.56 280 ASP A N 1
ATOM 2324 C CA . ASP A 1 280 ? -19.221 -13.658 25.113 1.00 96.56 280 ASP A CA 1
ATOM 2325 C C . ASP A 1 280 ? -19.434 -12.680 23.958 1.00 96.56 280 ASP A C 1
ATOM 2327 O O . ASP A 1 280 ? -18.484 -12.035 23.522 1.00 96.56 280 ASP A O 1
ATOM 2331 N N . ALA A 1 281 ? -20.675 -12.510 23.493 1.00 97.38 281 ALA A N 1
ATOM 2332 C CA . ALA A 1 281 ? -21.005 -11.518 22.473 1.00 97.38 281 ALA A CA 1
ATOM 2333 C C . ALA A 1 281 ? -20.585 -10.105 22.907 1.00 97.38 281 ALA A C 1
ATOM 2335 O O . ALA A 1 281 ? -19.977 -9.376 22.124 1.00 97.38 281 ALA A O 1
ATOM 2336 N N . MET A 1 282 ? -20.841 -9.739 24.167 1.00 95.88 282 MET A N 1
ATOM 2337 C CA . MET A 1 282 ? -20.464 -8.441 24.725 1.00 95.88 282 MET A CA 1
ATOM 2338 C C . MET A 1 282 ? -18.946 -8.228 24.731 1.00 95.88 282 MET A C 1
ATOM 2340 O O . MET A 1 282 ? -18.497 -7.149 24.350 1.00 95.88 282 MET A O 1
ATOM 2344 N N . LYS A 1 283 ? -18.147 -9.256 25.058 1.00 95.62 283 LYS A N 1
ATOM 2345 C CA . LYS A 1 283 ? -16.675 -9.185 24.949 1.00 95.62 283 LYS A CA 1
ATOM 2346 C C . LYS A 1 283 ? -16.236 -8.827 23.525 1.00 95.62 283 LYS A C 1
ATOM 2348 O O . LYS A 1 283 ? -15.402 -7.945 23.349 1.00 95.62 283 LYS A O 1
ATOM 2353 N N . TRP A 1 284 ? -16.847 -9.446 22.512 1.00 97.06 284 TRP A N 1
ATOM 2354 C CA . TRP A 1 284 ? -16.529 -9.159 21.110 1.00 97.06 284 TRP A CA 1
ATOM 2355 C C . TRP A 1 284 ? -17.002 -7.777 20.645 1.00 97.06 284 TRP A C 1
ATOM 2357 O O . TRP A 1 284 ? -16.263 -7.091 19.939 1.00 97.06 284 TRP A O 1
ATOM 2367 N N . PHE A 1 285 ? -18.181 -7.320 21.081 1.00 96.38 285 PHE A N 1
ATOM 2368 C CA . PHE A 1 285 ? -18.626 -5.944 20.830 1.00 96.38 285 PHE A CA 1
ATOM 2369 C C . PHE A 1 285 ? -17.669 -4.915 21.446 1.00 96.38 285 PHE A C 1
ATOM 2371 O O . PHE A 1 285 ? -17.353 -3.915 20.800 1.00 96.38 285 PHE A O 1
ATOM 2378 N N . HIS A 1 286 ? -17.129 -5.194 22.637 1.00 95.94 286 HIS A N 1
ATOM 2379 C CA . HIS A 1 286 ? -16.160 -4.330 23.312 1.00 95.94 286 HIS A CA 1
ATOM 2380 C C . HIS A 1 286 ? -14.792 -4.243 22.621 1.00 95.94 286 HIS A C 1
ATOM 2382 O O . HIS A 1 286 ? -14.010 -3.363 22.982 1.00 95.94 286 HIS A O 1
ATOM 2388 N N . TYR A 1 287 ? -14.485 -5.075 21.617 1.00 95.50 287 TYR A N 1
ATOM 2389 C CA . TYR A 1 287 ? -13.331 -4.837 20.735 1.00 95.50 287 TYR A CA 1
ATOM 2390 C C . TYR A 1 287 ? -13.573 -3.702 19.733 1.00 95.50 287 TYR A C 1
ATOM 2392 O O . TYR A 1 287 ? -12.618 -3.120 19.229 1.00 95.50 287 TYR A O 1
ATOM 2400 N N . ILE A 1 288 ? -14.834 -3.363 19.452 1.00 95.06 288 ILE A N 1
ATOM 2401 C CA . ILE A 1 288 ? -15.210 -2.293 18.520 1.00 95.06 288 ILE A CA 1
ATOM 2402 C C . ILE A 1 288 ? -15.597 -1.031 19.292 1.00 95.06 288 ILE A C 1
ATOM 2404 O O . ILE A 1 288 ? -15.083 0.058 19.012 1.00 95.06 288 ILE A O 1
ATOM 2408 N N . PHE A 1 289 ? -16.507 -1.182 20.257 1.00 94.62 289 PHE A N 1
ATOM 2409 C CA . PHE A 1 289 ? -17.093 -0.094 21.026 1.00 94.62 289 PHE A CA 1
ATOM 2410 C C . PHE A 1 289 ? -17.231 -0.479 22.498 1.00 94.62 289 PHE A C 1
ATOM 2412 O O . PHE A 1 289 ? -17.922 -1.436 22.837 1.00 94.62 289 PHE A O 1
ATOM 2419 N N . ASP A 1 290 ? -16.600 0.298 23.371 1.00 93.94 290 ASP A N 1
ATOM 2420 C CA . ASP A 1 290 ? -16.578 0.071 24.810 1.00 93.94 290 ASP A CA 1
ATOM 2421 C C . ASP A 1 290 ? -17.018 1.345 25.548 1.00 93.94 290 ASP A C 1
ATOM 2423 O O . ASP A 1 290 ? -16.231 2.289 25.692 1.00 93.94 290 ASP A O 1
ATOM 2427 N N . PRO A 1 291 ? -18.277 1.410 26.021 1.00 92.44 291 PRO A N 1
ATOM 2428 C CA . PRO A 1 291 ? -18.793 2.582 26.721 1.00 92.44 291 PRO A CA 1
ATOM 2429 C C . PRO A 1 291 ? -18.207 2.741 28.132 1.00 92.44 291 PRO A C 1
ATOM 2431 O O . PRO A 1 291 ? -18.424 3.775 28.763 1.00 92.44 291 PRO A O 1
ATOM 2434 N N . THR A 1 292 ? -17.485 1.736 28.639 1.00 90.12 292 THR A N 1
ATOM 2435 C CA . THR A 1 292 ? -16.901 1.739 29.988 1.00 90.12 292 THR A CA 1
ATOM 2436 C C . THR A 1 292 ? -15.472 2.276 30.015 1.00 90.12 292 THR A C 1
ATOM 2438 O O . THR A 1 292 ? -14.891 2.426 31.089 1.00 90.12 292 THR A O 1
ATOM 2441 N N . LEU A 1 293 ? -14.907 2.605 28.847 1.00 86.69 293 LEU A N 1
ATOM 2442 C CA . LEU A 1 293 ? -13.517 3.020 28.723 1.00 86.69 293 LEU A CA 1
ATOM 2443 C C . LEU A 1 293 ? -13.252 4.351 29.444 1.00 86.69 293 LEU A C 1
ATOM 2445 O O . LEU A 1 293 ? -13.819 5.398 29.110 1.00 86.69 293 LEU A O 1
ATOM 2449 N N . VAL A 1 294 ? -12.337 4.297 30.414 1.00 84.38 294 VAL A N 1
ATOM 2450 C CA . VAL A 1 294 ? -11.804 5.459 31.131 1.00 84.38 294 VAL A CA 1
ATOM 2451 C C . VAL A 1 294 ? -10.410 5.764 30.573 1.00 84.38 294 VAL A C 1
ATOM 2453 O O . VAL A 1 294 ? -9.516 4.932 30.723 1.00 84.38 294 VAL A O 1
ATOM 2456 N N . PRO A 1 295 ? -10.211 6.910 29.899 1.00 82.19 295 PRO A N 1
ATOM 2457 C CA . PRO A 1 295 ? -8.923 7.249 29.309 1.00 82.19 295 PRO A CA 1
ATOM 2458 C C . PRO A 1 295 ? -7.924 7.685 30.387 1.00 82.19 295 PRO A C 1
ATOM 2460 O O . PRO A 1 295 ? -8.322 8.272 31.395 1.00 82.19 295 PRO A O 1
ATOM 2463 N N . GLU A 1 296 ? -6.627 7.473 30.146 1.00 78.19 296 GLU A N 1
ATOM 2464 C CA . GLU A 1 296 ? -5.564 8.011 31.013 1.00 78.19 296 GLU A CA 1
ATOM 2465 C C . GLU A 1 296 ? -5.571 9.552 31.022 1.00 78.19 296 GLU A C 1
ATOM 2467 O O . GLU A 1 296 ? -5.388 10.174 32.067 1.00 78.19 296 GLU A O 1
ATOM 2472 N N . ASP A 1 297 ? -5.832 10.169 29.863 1.00 80.94 297 ASP A N 1
ATOM 2473 C CA . ASP A 1 297 ? -5.943 11.621 29.695 1.00 80.94 297 ASP A CA 1
ATOM 2474 C C . ASP A 1 297 ? -7.262 11.988 28.984 1.00 80.94 297 ASP A C 1
ATOM 2476 O O . ASP A 1 297 ? -7.376 11.859 27.756 1.00 80.94 297 ASP A O 1
ATOM 2480 N N . PRO A 1 298 ? -8.271 12.484 29.726 1.00 80.69 298 PRO A N 1
ATOM 2481 C CA . PRO A 1 298 ? -9.555 12.891 29.160 1.00 80.69 298 PRO A CA 1
ATOM 2482 C C . PRO A 1 298 ? -9.476 13.998 28.100 1.00 80.69 298 PRO A C 1
ATOM 2484 O O . PRO A 1 298 ? -10.390 14.101 27.281 1.00 80.69 298 PRO A O 1
ATOM 2487 N N . ASN A 1 299 ? -8.422 14.823 28.096 1.00 83.06 299 ASN A N 1
ATOM 2488 C CA . ASN A 1 299 ? -8.274 15.906 27.120 1.00 83.06 299 ASN A CA 1
ATOM 2489 C C . ASN A 1 299 ? -7.778 15.394 25.763 1.00 83.06 299 ASN A C 1
ATOM 2491 O O . ASN A 1 299 ? -8.152 15.942 24.726 1.00 83.06 299 ASN A O 1
ATOM 2495 N N . LYS A 1 300 ? -6.953 14.340 25.756 1.00 82.38 300 LYS A N 1
ATOM 2496 C CA . LYS A 1 300 ? -6.472 13.698 24.520 1.00 82.38 300 LYS A CA 1
ATOM 2497 C C . LYS A 1 300 ? -7.516 12.775 23.907 1.00 82.38 300 LYS A C 1
ATOM 2499 O O . LYS A 1 300 ? -7.557 12.607 22.692 1.00 82.38 300 LYS A O 1
ATOM 2504 N N . GLU A 1 301 ? -8.373 12.198 24.742 1.00 85.00 301 GLU A N 1
ATOM 2505 C CA . GLU A 1 301 ? -9.379 11.225 24.330 1.00 85.00 301 GLU A CA 1
ATOM 2506 C C . GLU A 1 301 ? -10.781 11.662 24.791 1.00 85.00 301 GLU A C 1
ATOM 2508 O O . GLU A 1 301 ? -11.351 11.098 25.734 1.00 85.00 301 GLU A O 1
ATOM 2513 N N . PRO A 1 302 ? -11.366 12.684 24.143 1.00 86.00 302 PRO A N 1
ATOM 2514 C CA . PRO A 1 302 ? -12.658 13.214 24.548 1.00 86.00 302 PRO A CA 1
ATOM 2515 C C . PRO A 1 302 ? -13.801 12.232 24.255 1.00 86.00 302 PRO A C 1
ATOM 2517 O O . PRO A 1 302 ? -13.794 11.471 23.281 1.00 86.00 302 PRO A O 1
ATOM 2520 N N . ALA A 1 303 ? -14.845 12.290 25.082 1.00 85.25 303 ALA A N 1
ATOM 2521 C CA . ALA A 1 303 ? -16.121 11.665 24.752 1.00 85.25 303 ALA A CA 1
ATOM 2522 C C . ALA A 1 303 ? -16.804 12.428 23.593 1.00 85.25 303 ALA A C 1
ATOM 2524 O O . ALA A 1 303 ? -16.722 13.656 23.549 1.00 85.25 303 ALA A O 1
ATOM 2525 N N . PRO A 1 304 ? -17.506 11.744 22.666 1.00 87.56 304 PRO A N 1
ATOM 2526 C CA . PRO A 1 304 ? -17.779 10.303 22.639 1.00 87.56 304 PRO A CA 1
ATOM 2527 C C . PRO A 1 304 ? -16.725 9.469 21.887 1.00 87.56 304 PRO A C 1
ATOM 2529 O O . PRO A 1 304 ? -16.851 8.249 21.855 1.00 87.56 304 PRO A O 1
ATOM 2532 N N . ALA A 1 305 ? -15.715 10.096 21.274 1.00 87.94 305 ALA A N 1
ATOM 2533 C CA . ALA A 1 305 ? -14.747 9.418 20.408 1.00 87.94 305 ALA A CA 1
ATOM 2534 C C . ALA A 1 305 ? -14.027 8.269 21.127 1.00 87.94 305 ALA A C 1
ATOM 2536 O O . ALA A 1 305 ? -13.942 7.175 20.582 1.00 87.94 305 ALA A O 1
ATOM 2537 N N . ARG A 1 306 ? -13.608 8.486 22.381 1.00 88.44 306 ARG A N 1
ATOM 2538 C CA . ARG A 1 306 ? -12.864 7.515 23.209 1.00 88.44 306 ARG A CA 1
ATOM 2539 C C . ARG A 1 306 ? -13.486 6.121 23.348 1.00 88.44 306 ARG A C 1
ATOM 2541 O O . ARG A 1 306 ? -12.770 5.179 23.657 1.00 88.44 306 ARG A O 1
ATOM 2548 N N . TYR A 1 307 ? -14.799 5.992 23.163 1.00 91.81 307 TYR A N 1
ATOM 2549 C CA . TYR A 1 307 ? -15.488 4.705 23.287 1.00 91.81 307 TYR A CA 1
ATOM 2550 C C . TYR A 1 307 ? -15.265 3.806 22.067 1.00 91.81 307 TYR A C 1
ATOM 2552 O O . TYR A 1 307 ? -15.463 2.598 22.144 1.00 91.81 307 TYR A O 1
ATOM 2560 N N . TRP A 1 308 ? -14.841 4.374 20.938 1.00 92.94 308 TRP A N 1
ATOM 2561 C CA . TRP A 1 308 ? -14.517 3.626 19.732 1.00 92.94 308 TRP A CA 1
ATOM 2562 C C . TRP A 1 308 ? -13.059 3.167 19.760 1.00 92.94 308 TRP A C 1
ATOM 2564 O O . TRP A 1 308 ? -12.148 3.989 19.855 1.00 92.94 308 TRP A O 1
ATOM 2574 N N . LYS A 1 309 ? -12.828 1.857 19.630 1.00 91.50 309 LYS A N 1
ATOM 2575 C CA . LYS A 1 309 ? -11.474 1.267 19.613 1.00 91.50 309 LYS A CA 1
ATOM 2576 C C . LYS A 1 309 ? -10.872 1.147 18.211 1.00 91.50 309 LYS A C 1
ATOM 2578 O O . LYS A 1 309 ? -9.657 1.036 18.058 1.00 91.50 309 LYS A O 1
ATOM 2583 N N . VAL A 1 310 ? -11.712 1.205 17.180 1.00 92.50 310 VAL A N 1
ATOM 2584 C CA . VAL A 1 310 ? -11.303 1.161 15.769 1.00 92.50 310 VAL A CA 1
ATOM 2585 C C . VAL A 1 310 ? -10.945 2.574 15.293 1.00 92.50 310 VAL A C 1
ATOM 2587 O O . VAL A 1 310 ? -11.789 3.472 15.349 1.00 92.50 310 VAL A O 1
ATOM 2590 N N . ARG A 1 311 ? -9.712 2.772 14.799 1.00 91.50 311 ARG A N 1
ATOM 2591 C CA . ARG A 1 311 ? -9.142 4.093 14.446 1.00 91.50 311 ARG A CA 1
ATOM 2592 C C . ARG A 1 311 ? -10.054 4.950 13.559 1.00 91.50 311 ARG A C 1
ATOM 2594 O O . ARG A 1 311 ? -10.367 6.066 13.971 1.00 91.50 311 ARG A O 1
ATOM 2601 N N . PRO A 1 312 ? -10.593 4.436 12.429 1.00 91.31 312 PRO A N 1
ATOM 2602 C CA . PRO A 1 312 ? -11.563 5.178 11.626 1.00 91.31 312 PRO A CA 1
ATOM 2603 C C . PRO A 1 312 ? -12.761 5.734 12.395 1.00 91.31 312 PRO A C 1
ATOM 2605 O O . PRO A 1 312 ? -13.249 6.799 12.043 1.00 91.31 312 PRO A O 1
ATOM 2608 N N . PHE A 1 313 ? -13.267 5.028 13.410 1.00 91.88 313 PHE A N 1
ATOM 2609 C CA . PHE A 1 313 ? -14.420 5.470 14.201 1.00 91.88 313 PHE A CA 1
ATOM 2610 C C . PHE A 1 313 ? -14.023 6.453 15.301 1.00 91.88 313 PHE A C 1
ATOM 2612 O O . PHE A 1 313 ? -14.781 7.377 15.587 1.00 91.88 313 PHE A O 1
ATOM 2619 N N . PHE A 1 314 ? -12.832 6.279 15.877 1.00 89.19 314 PHE A N 1
ATOM 2620 C CA . PHE A 1 314 ? -12.254 7.213 16.841 1.00 89.19 314 PHE A CA 1
ATOM 2621 C C . PHE A 1 314 ? -11.987 8.588 16.204 1.00 89.19 314 PHE A C 1
ATOM 2623 O O . PHE A 1 314 ? -12.339 9.622 16.770 1.00 89.19 314 PHE A O 1
ATOM 2630 N N . GLU A 1 315 ? -11.425 8.604 14.995 1.00 88.56 315 GLU A N 1
ATOM 2631 C CA . GLU A 1 315 ? -11.091 9.830 14.257 1.00 88.56 315 GLU A CA 1
ATOM 2632 C C . GLU A 1 315 ? -12.282 10.403 13.469 1.00 88.56 315 GLU A C 1
ATOM 2634 O O . GLU A 1 315 ? -12.255 11.560 13.028 1.00 88.56 315 GLU A O 1
ATOM 2639 N N . ALA A 1 316 ? -13.347 9.613 13.285 1.00 84.31 316 ALA A N 1
ATOM 2640 C CA . ALA A 1 316 ? -14.495 10.014 12.489 1.00 84.31 316 ALA A CA 1
ATOM 2641 C C . ALA A 1 316 ? -15.179 11.261 13.056 1.00 84.31 316 ALA A C 1
ATOM 2643 O O . ALA A 1 316 ? -15.645 11.319 14.193 1.00 84.31 316 ALA A O 1
ATOM 2644 N N . LYS A 1 317 ? -15.385 12.232 12.165 1.00 77.00 317 LYS A N 1
ATOM 2645 C CA . LYS A 1 317 ? -16.327 13.340 12.348 1.00 77.00 317 LYS A CA 1
ATOM 2646 C C . LYS A 1 317 ? -17.503 13.126 11.396 1.00 77.00 317 LYS A C 1
ATOM 2648 O O . LYS A 1 317 ? -17.523 13.729 10.317 1.00 77.00 317 LYS A O 1
ATOM 2653 N N . PRO A 1 318 ? -18.451 12.222 11.720 1.00 71.25 318 PRO A N 1
ATOM 2654 C CA . PRO A 1 318 ? -19.515 11.855 10.796 1.00 71.25 318 PRO A CA 1
ATOM 2655 C C . PRO A 1 318 ? -20.339 13.092 10.426 1.00 71.25 318 PRO A C 1
ATOM 2657 O O . PRO A 1 318 ? -20.989 13.719 11.265 1.00 71.25 318 PRO A O 1
ATOM 2660 N N . LYS A 1 319 ? -20.301 13.461 9.142 1.00 74.56 319 LYS A N 1
ATOM 2661 C CA . LYS A 1 319 ? -21.056 14.603 8.622 1.00 74.56 319 LYS A CA 1
ATOM 2662 C C . LYS A 1 319 ? -22.543 14.255 8.582 1.00 74.56 319 LYS A C 1
ATOM 2664 O O . LYS A 1 319 ? -22.935 13.188 8.112 1.00 74.56 319 LYS A O 1
ATOM 2669 N N . ARG A 1 320 ? -23.388 15.181 9.045 1.00 76.50 320 ARG A N 1
ATOM 2670 C CA . ARG A 1 320 ? -24.846 15.071 8.889 1.00 76.50 320 ARG A CA 1
ATOM 2671 C C . ARG A 1 320 ? -25.223 15.130 7.413 1.00 76.50 320 ARG A C 1
ATOM 2673 O O . ARG A 1 320 ? -24.565 15.811 6.628 1.00 76.50 320 ARG A O 1
ATOM 2680 N N . ILE A 1 321 ? -26.341 14.497 7.061 1.00 76.69 321 ILE A N 1
ATOM 2681 C CA . ILE A 1 321 ? -26.842 14.476 5.681 1.00 76.69 321 ILE A CA 1
ATOM 2682 C C . ILE A 1 321 ? -27.028 15.888 5.101 1.00 76.69 321 ILE A C 1
ATOM 2684 O O . ILE A 1 321 ? -26.682 16.121 3.952 1.00 76.69 321 ILE A O 1
ATOM 2688 N N . GLN A 1 322 ? -27.457 16.860 5.911 1.00 75.69 322 GLN A N 1
ATOM 2689 C CA . GLN A 1 322 ? -27.615 18.264 5.497 1.00 75.69 322 GLN A CA 1
ATOM 2690 C C . GLN A 1 322 ? -26.294 18.890 5.022 1.00 75.69 322 GLN A C 1
ATOM 2692 O O . GLN A 1 322 ? -26.272 19.638 4.049 1.00 75.69 322 GLN A O 1
ATOM 2697 N N . ILE A 1 323 ? -25.182 18.555 5.683 1.00 78.25 323 ILE A N 1
ATOM 2698 C CA . ILE A 1 323 ? -23.844 19.032 5.311 1.00 78.25 323 ILE A CA 1
ATOM 2699 C C . ILE A 1 323 ? -23.412 18.376 3.998 1.00 78.25 323 ILE A C 1
ATOM 2701 O O . ILE A 1 323 ? -22.859 19.047 3.135 1.00 78.25 323 ILE A O 1
ATOM 2705 N N . LEU A 1 324 ? -23.704 17.084 3.823 1.00 77.19 324 LEU A N 1
ATOM 2706 C CA . LEU A 1 324 ? -23.412 16.366 2.580 1.00 77.19 324 LEU A CA 1
ATOM 2707 C C . LEU A 1 324 ? -24.196 16.943 1.390 1.00 77.19 324 LEU A C 1
ATOM 2709 O O . LEU A 1 324 ? -23.609 17.161 0.336 1.00 77.19 324 LEU A O 1
ATOM 2713 N N . MET A 1 325 ? -25.481 17.264 1.571 1.00 76.50 325 MET A N 1
ATOM 2714 C CA . MET A 1 325 ? -26.299 17.913 0.534 1.00 76.50 325 MET A CA 1
ATOM 2715 C C . MET A 1 325 ? -25.769 19.305 0.173 1.00 76.50 325 MET A C 1
ATOM 2717 O O . MET A 1 325 ? -25.748 19.678 -0.996 1.00 76.50 325 MET A O 1
ATOM 2721 N N . LYS A 1 326 ? -25.285 20.065 1.165 1.00 82.81 326 LYS A N 1
ATOM 2722 C CA . LYS A 1 326 ? -24.653 21.366 0.919 1.00 82.81 326 LYS A CA 1
ATOM 2723 C C . LYS A 1 326 ? -23.373 21.232 0.088 1.00 82.81 326 LYS A C 1
ATOM 2725 O O . LYS A 1 326 ? -23.191 22.011 -0.837 1.00 82.81 326 LYS A O 1
ATOM 2730 N N . LEU A 1 327 ? -22.519 20.253 0.397 1.00 80.19 327 LEU A N 1
ATOM 2731 C CA . LEU A 1 327 ? -21.278 19.996 -0.349 1.00 80.19 327 LEU A CA 1
ATOM 2732 C C . LEU A 1 327 ? -21.552 19.568 -1.796 1.00 80.19 327 LEU A C 1
ATOM 2734 O O . LEU A 1 327 ? -20.860 20.012 -2.706 1.00 80.19 327 LEU A O 1
ATOM 2738 N N . LEU A 1 328 ? -22.594 18.763 -2.012 1.00 78.69 328 LEU A N 1
ATOM 2739 C CA . LEU A 1 328 ? -23.025 18.363 -3.350 1.00 78.69 328 LEU A CA 1
ATOM 2740 C C . LEU A 1 328 ? -23.497 19.566 -4.179 1.00 78.69 328 LEU A C 1
ATOM 2742 O O . LEU A 1 328 ? -23.049 19.759 -5.302 1.00 78.69 328 LEU A O 1
ATOM 2746 N N . ASN A 1 329 ? -24.316 20.443 -3.592 1.00 83.06 329 ASN A N 1
ATOM 2747 C CA . ASN A 1 329 ? -24.741 21.681 -4.257 1.00 83.06 329 ASN A CA 1
ATOM 2748 C C . ASN A 1 329 ? -23.575 22.643 -4.551 1.00 83.06 329 ASN A C 1
ATOM 2750 O O . ASN A 1 329 ? -23.700 23.513 -5.406 1.00 83.06 329 ASN A O 1
ATOM 2754 N N . GLN A 1 330 ? -22.455 22.509 -3.837 1.00 86.56 330 GLN A N 1
ATOM 2755 C CA . GLN A 1 330 ? -21.238 23.297 -4.044 1.00 86.56 330 GLN A CA 1
ATOM 2756 C C . GLN A 1 330 ? -20.293 22.691 -5.097 1.00 86.56 330 GLN A C 1
ATOM 2758 O O . GLN A 1 330 ? -19.248 23.281 -5.364 1.00 86.56 330 GLN A O 1
ATOM 2763 N N . GLY A 1 331 ? -20.642 21.548 -5.701 1.00 81.44 331 GLY A N 1
ATOM 2764 C CA . GLY A 1 331 ? -19.820 20.886 -6.719 1.00 81.44 331 GLY A CA 1
ATOM 2765 C C . GLY A 1 331 ? -18.534 20.273 -6.159 1.00 81.44 331 GLY A C 1
ATOM 2766 O O . GLY A 1 331 ? -17.488 20.306 -6.813 1.00 81.44 331 GLY A O 1
ATOM 2767 N N . ASP A 1 332 ? -18.570 19.769 -4.921 1.00 83.94 332 ASP A N 1
ATOM 2768 C CA . ASP A 1 332 ? -17.421 19.095 -4.322 1.00 83.94 332 ASP A CA 1
ATOM 2769 C C . ASP A 1 332 ? -17.080 17.799 -5.083 1.00 83.94 332 ASP A C 1
ATOM 2771 O O . ASP A 1 332 ? -17.813 16.809 -5.046 1.00 83.94 332 ASP A O 1
ATOM 2775 N N . LYS A 1 333 ? -15.912 17.783 -5.738 1.00 82.31 333 LYS A N 1
ATOM 2776 C CA . LYS A 1 333 ? -15.468 16.659 -6.583 1.00 82.31 333 LYS A CA 1
ATOM 2777 C C . LYS A 1 333 ? -15.353 15.330 -5.834 1.00 82.31 333 LYS A C 1
ATOM 2779 O O . LYS A 1 333 ? -15.448 14.273 -6.460 1.00 82.31 333 LYS A O 1
ATOM 2784 N N . ALA A 1 334 ? -15.077 15.347 -4.528 1.00 78.88 334 ALA A N 1
ATOM 2785 C CA . ALA A 1 334 ? -15.000 14.116 -3.748 1.00 78.88 334 ALA A CA 1
ATOM 2786 C C . ALA A 1 334 ? -16.405 13.548 -3.514 1.00 78.88 334 ALA A C 1
ATOM 2788 O O . ALA A 1 334 ? -16.609 12.342 -3.656 1.00 78.88 334 ALA A O 1
ATOM 2789 N N . MET A 1 335 ? -17.381 14.412 -3.235 1.00 79.38 335 MET A N 1
ATOM 2790 C CA . MET A 1 335 ? -18.785 14.032 -3.111 1.00 79.38 335 MET A CA 1
ATOM 2791 C C . MET A 1 335 ? -19.364 13.510 -4.433 1.00 79.38 335 MET A C 1
ATOM 2793 O O . MET A 1 335 ? -20.018 12.465 -4.430 1.00 79.38 335 MET A O 1
ATOM 2797 N N . ASP A 1 336 ? -19.055 14.149 -5.563 1.00 82.56 336 ASP A N 1
ATOM 2798 C CA . ASP A 1 336 ? -19.505 13.695 -6.889 1.00 82.56 336 ASP A CA 1
ATOM 2799 C C . ASP A 1 336 ? -19.017 12.277 -7.212 1.00 82.56 336 ASP A C 1
ATOM 2801 O O . ASP A 1 336 ? -19.772 11.436 -7.713 1.00 82.56 336 ASP A O 1
ATOM 2805 N N . LYS A 1 337 ? -17.765 11.961 -6.853 1.00 83.31 337 LYS A N 1
ATOM 2806 C CA . LYS A 1 337 ? -17.225 10.599 -6.976 1.00 83.31 337 LYS A CA 1
ATOM 2807 C C . LYS A 1 337 ? -18.007 9.597 -6.125 1.00 83.31 337 LYS A C 1
ATOM 2809 O O . LYS A 1 337 ? -18.276 8.494 -6.598 1.00 83.31 337 LYS A O 1
ATOM 2814 N N . GLN A 1 338 ? -18.389 9.958 -4.896 1.00 82.62 338 GLN A N 1
ATOM 2815 C CA . GLN A 1 338 ? -19.192 9.073 -4.042 1.00 82.62 338 GLN A CA 1
ATOM 2816 C C . GLN A 1 338 ? -20.574 8.802 -4.640 1.00 82.62 338 GLN A C 1
ATOM 2818 O O . GLN A 1 338 ? -21.034 7.661 -4.611 1.00 82.62 338 GLN A O 1
ATOM 2823 N N . VAL A 1 339 ? -21.227 9.831 -5.188 1.00 83.69 339 VAL A N 1
ATOM 2824 C CA . VAL A 1 339 ? -22.535 9.689 -5.843 1.00 83.69 339 VAL A CA 1
ATOM 2825 C C . VAL A 1 339 ? -22.421 8.808 -7.077 1.00 83.69 339 VAL A C 1
ATOM 2827 O O . VAL A 1 339 ? -23.148 7.827 -7.174 1.00 83.69 339 VAL A O 1
ATOM 2830 N N . THR A 1 340 ? -21.431 9.054 -7.936 1.00 86.81 340 THR A N 1
ATOM 2831 C CA . THR A 1 340 ? -21.173 8.220 -9.121 1.00 86.81 340 THR A CA 1
ATOM 2832 C C . THR A 1 340 ? -20.955 6.750 -8.739 1.00 86.81 340 THR A C 1
ATOM 2834 O O . THR A 1 340 ? -21.429 5.829 -9.408 1.00 86.81 340 THR A O 1
ATOM 2837 N N . GLN A 1 341 ? -20.228 6.499 -7.646 1.00 84.38 341 GLN A N 1
ATOM 2838 C CA . GLN A 1 341 ? -19.972 5.142 -7.167 1.00 84.38 341 GLN A CA 1
ATOM 2839 C C . GLN A 1 341 ? -21.243 4.462 -6.640 1.00 84.38 341 GLN A C 1
ATOM 2841 O O . GLN A 1 341 ? -21.425 3.257 -6.853 1.00 84.38 341 GLN A O 1
ATOM 2846 N N . TRP A 1 342 ? -22.113 5.225 -5.974 1.00 83.00 342 TRP A N 1
ATOM 2847 C CA . TRP A 1 342 ? -23.421 4.761 -5.526 1.00 83.00 342 TRP A CA 1
ATOM 2848 C C . TRP A 1 342 ? -24.358 4.472 -6.704 1.00 83.00 342 TRP A C 1
ATOM 2850 O O . TRP A 1 342 ? -24.935 3.389 -6.744 1.00 83.00 342 TRP A O 1
ATOM 2860 N N . GLU A 1 343 ? -24.443 5.360 -7.696 1.00 87.31 343 GLU A N 1
ATOM 2861 C CA . GLU A 1 343 ? -25.250 5.171 -8.912 1.00 87.31 343 GLU A CA 1
ATOM 2862 C C . GLU A 1 343 ? -24.872 3.892 -9.665 1.00 87.31 343 GLU A C 1
ATOM 2864 O O . GLU A 1 343 ? -25.740 3.162 -10.139 1.00 87.31 343 GLU A O 1
ATOM 2869 N N . LYS A 1 344 ? -23.573 3.569 -9.723 1.00 89.81 344 LYS A N 1
ATOM 2870 C CA . LYS A 1 344 ? -23.080 2.317 -10.319 1.00 89.81 344 LYS A CA 1
ATOM 2871 C C . LYS A 1 344 ? -23.371 1.074 -9.472 1.00 89.81 344 LYS A C 1
ATOM 2873 O O . LYS A 1 344 ? -23.342 -0.036 -9.997 1.00 89.81 344 LYS A O 1
ATOM 2878 N N . ASN A 1 345 ? -23.593 1.223 -8.165 1.00 87.44 345 ASN A N 1
ATOM 2879 C CA . ASN A 1 345 ? -23.771 0.114 -7.222 1.00 87.44 345 ASN A CA 1
ATOM 2880 C C . ASN A 1 345 ? -24.928 0.370 -6.229 1.00 87.44 345 ASN A C 1
ATOM 2882 O O . ASN A 1 345 ? -24.709 0.331 -5.012 1.00 87.44 345 ASN A O 1
ATOM 2886 N N . PRO A 1 346 ? -26.167 0.592 -6.704 1.00 83.25 346 PRO A N 1
ATOM 2887 C CA . PRO A 1 346 ? -27.255 1.120 -5.876 1.00 83.25 346 PRO A CA 1
ATOM 2888 C C . PRO A 1 346 ? -27.683 0.178 -4.740 1.00 83.25 346 PRO A C 1
ATOM 2890 O O . PRO A 1 346 ? -28.100 0.644 -3.683 1.00 83.25 346 PRO A O 1
ATOM 2893 N N . PHE A 1 347 ? -27.517 -1.137 -4.920 1.00 85.38 347 PHE A N 1
ATOM 2894 C CA . PHE A 1 347 ? -27.931 -2.172 -3.962 1.00 85.38 347 PHE A CA 1
ATOM 2895 C C . PHE A 1 347 ? -26.762 -2.824 -3.207 1.00 85.38 347 PHE A C 1
ATOM 2897 O O . PHE A 1 347 ? -26.905 -3.919 -2.668 1.00 85.38 347 PHE A O 1
ATOM 2904 N N . LYS A 1 348 ? -25.587 -2.178 -3.164 1.00 86.25 348 LYS A N 1
ATOM 2905 C CA . LYS A 1 348 ? -24.434 -2.658 -2.383 1.00 86.25 348 LYS A CA 1
ATOM 2906 C C . LYS A 1 348 ? -24.209 -1.760 -1.157 1.00 86.25 348 LYS A C 1
ATOM 2908 O O . LYS A 1 348 ? -23.417 -0.819 -1.240 1.00 86.25 348 LYS A O 1
ATOM 2913 N N . PRO A 1 349 ? -24.849 -2.040 -0.004 1.00 83.62 349 PRO A N 1
ATOM 2914 C CA . PRO A 1 349 ? -24.802 -1.155 1.166 1.00 83.62 349 PRO A CA 1
ATOM 2915 C C . PRO A 1 349 ? -23.376 -0.923 1.691 1.00 83.62 349 PRO A C 1
ATOM 2917 O O . PRO A 1 349 ? -23.029 0.201 2.052 1.00 83.62 349 PRO A O 1
ATOM 2920 N N . HIS A 1 350 ? -22.506 -1.938 1.635 1.00 84.81 350 HIS A N 1
ATOM 2921 C CA . HIS A 1 350 ? -21.102 -1.816 2.047 1.00 84.81 350 HIS A CA 1
ATOM 2922 C C . HIS A 1 350 ? -20.289 -0.820 1.207 1.00 84.81 350 HIS A C 1
ATOM 2924 O O . HIS A 1 350 ? -19.347 -0.224 1.725 1.00 84.81 350 HIS A O 1
ATOM 2930 N N . VAL A 1 351 ? -20.645 -0.597 -0.065 1.00 84.00 351 VAL A N 1
ATOM 2931 C CA . VAL A 1 351 ? -19.950 0.384 -0.919 1.00 84.00 351 VAL A CA 1
ATOM 2932 C C . VAL A 1 351 ? -20.156 1.793 -0.368 1.00 84.00 351 VAL A C 1
ATOM 2934 O O . VAL A 1 351 ? -19.201 2.554 -0.251 1.00 84.00 351 VAL A O 1
ATOM 2937 N N . ILE A 1 352 ? -21.384 2.117 0.042 1.00 81.31 352 ILE A N 1
ATOM 2938 C CA . ILE A 1 352 ? -21.694 3.410 0.656 1.00 81.31 352 ILE A CA 1
ATOM 2939 C C . ILE A 1 352 ? -21.132 3.478 2.075 1.00 81.31 352 ILE A C 1
ATOM 2941 O O . ILE A 1 352 ? -20.576 4.504 2.453 1.00 81.31 352 ILE A O 1
ATOM 2945 N N . ALA A 1 353 ? -21.241 2.402 2.858 1.00 82.44 353 ALA A N 1
ATOM 2946 C CA . ALA A 1 353 ? -20.791 2.395 4.247 1.00 82.44 353 ALA A CA 1
ATOM 2947 C C . ALA A 1 353 ? -19.269 2.585 4.387 1.00 82.44 353 ALA A C 1
ATOM 2949 O O . ALA A 1 353 ? -18.827 3.291 5.289 1.00 82.44 353 ALA A O 1
ATOM 2950 N N . ARG A 1 354 ? -18.467 2.058 3.448 1.00 82.94 354 ARG A N 1
ATOM 2951 C CA . ARG A 1 354 ? -17.014 2.318 3.387 1.00 82.94 354 ARG A CA 1
ATOM 2952 C C . ARG A 1 354 ? -16.682 3.783 3.085 1.00 82.94 354 ARG A C 1
ATOM 2954 O O . ARG A 1 354 ? -15.705 4.302 3.605 1.00 82.94 354 ARG A O 1
ATOM 2961 N N . LEU A 1 355 ? -17.498 4.459 2.276 1.00 80.00 355 LEU A N 1
ATOM 2962 C CA . LEU A 1 355 ? -17.332 5.887 1.962 1.00 80.00 355 LEU A CA 1
ATOM 2963 C C . LEU A 1 355 ? -17.891 6.797 3.066 1.00 80.00 355 LEU A C 1
ATOM 2965 O O . LEU A 1 355 ? -17.440 7.927 3.254 1.00 80.00 355 LEU A O 1
ATOM 2969 N N . ARG A 1 356 ? -18.900 6.311 3.791 1.00 82.88 356 ARG A N 1
ATOM 2970 C CA . ARG A 1 356 ? -19.603 7.012 4.864 1.00 82.88 356 ARG A CA 1
ATOM 2971 C C . ARG A 1 356 ? -19.514 6.184 6.135 1.00 82.88 356 ARG A C 1
ATOM 2973 O O . ARG A 1 356 ? -20.488 5.558 6.544 1.00 82.88 356 ARG A O 1
ATOM 2980 N N . ILE A 1 357 ? -18.353 6.262 6.777 1.00 84.75 357 ILE A N 1
ATOM 2981 C CA . ILE A 1 357 ? -17.985 5.513 7.990 1.00 84.75 357 ILE A CA 1
ATOM 2982 C C . ILE A 1 357 ? -19.076 5.569 9.081 1.00 84.75 357 ILE A C 1
ATOM 2984 O O . ILE A 1 357 ? -19.316 4.583 9.773 1.00 84.75 357 ILE A O 1
ATOM 2988 N N . GLY A 1 358 ? -19.819 6.678 9.182 1.00 83.25 358 GLY A N 1
ATOM 2989 C CA . GLY A 1 358 ? -20.944 6.812 10.115 1.00 83.25 358 GLY A CA 1
ATOM 2990 C C . GLY A 1 358 ? -22.098 5.816 9.916 1.00 83.25 358 GLY A C 1
ATOM 2991 O O . GLY A 1 358 ? -22.932 5.698 10.807 1.00 83.25 358 GLY A O 1
ATOM 2992 N N . ALA A 1 359 ? -22.181 5.112 8.782 1.00 84.81 359 ALA A N 1
ATOM 2993 C CA . ALA A 1 359 ? -23.119 4.004 8.596 1.00 84.81 359 ALA A CA 1
ATOM 2994 C C . ALA A 1 359 ? -22.697 2.770 9.409 1.00 84.81 359 ALA A C 1
ATOM 2996 O O . ALA A 1 359 ? -23.537 2.168 10.071 1.00 84.81 359 ALA A O 1
ATOM 2997 N N . TYR A 1 360 ? -21.400 2.446 9.426 1.00 88.31 360 TYR A N 1
ATOM 2998 C CA . TYR A 1 360 ? -20.874 1.349 10.238 1.00 88.31 360 TYR A CA 1
ATOM 2999 C C . TYR A 1 360 ? -20.963 1.633 11.733 1.00 88.31 360 TYR A C 1
ATOM 3001 O O . TYR A 1 360 ? -21.312 0.743 12.489 1.00 88.31 360 TYR A O 1
ATOM 3009 N N . MET A 1 361 ? -20.766 2.885 12.153 1.00 88.06 361 MET A N 1
ATOM 3010 C CA . MET A 1 361 ? -20.932 3.281 13.560 1.00 88.06 361 MET A CA 1
ATOM 3011 C C . MET A 1 361 ? -22.375 3.136 14.084 1.00 88.06 361 MET A C 1
ATOM 3013 O O . MET A 1 361 ? -22.602 3.261 15.282 1.00 88.06 361 MET A O 1
ATOM 3017 N N . LYS A 1 362 ? -23.363 2.969 13.197 1.00 86.06 362 LYS A N 1
ATOM 3018 C CA . LYS A 1 362 ? -24.786 2.816 13.548 1.00 86.06 362 LYS A CA 1
ATOM 3019 C C . LYS A 1 362 ? -25.305 1.387 13.381 1.00 86.06 362 LYS A C 1
ATOM 3021 O O . LYS A 1 362 ? -26.482 1.166 13.652 1.00 86.06 362 LYS A O 1
ATOM 3026 N N . THR A 1 363 ? -24.476 0.495 12.840 1.00 82.62 363 THR A N 1
ATOM 3027 C CA . THR A 1 363 ? -24.782 -0.935 12.714 1.00 82.62 363 THR A CA 1
ATOM 3028 C C . THR A 1 363 ? -24.563 -1.582 14.067 1.00 82.62 363 THR A C 1
ATOM 3030 O O . THR A 1 363 ? -25.421 -2.401 14.452 1.00 82.62 363 THR A O 1
#

Mean predicted aligned error: 9.74 Å

Solvent-accessible surface area (backbone atoms only — not comparable to full-atom values): 20802 Å² total; per-residue (Å²): 116,59,92,97,38,79,68,97,79,76,87,59,73,90,65,43,58,59,80,59,93,86,59,97,84,63,70,70,32,76,44,77,45,33,17,56,62,75,25,25,40,31,40,33,35,28,64,34,54,66,59,40,54,59,40,27,38,32,77,40,73,74,50,83,72,84,57,76,32,66,62,77,68,94,66,58,44,46,60,49,37,61,58,24,27,51,48,96,79,20,39,28,53,58,98,69,92,84,66,73,95,65,83,84,74,67,100,32,46,42,24,44,32,59,47,74,58,91,94,45,70,44,69,44,64,36,24,57,31,48,62,80,58,43,37,32,48,60,67,72,82,49,84,57,67,33,60,84,57,59,32,36,42,33,40,77,86,52,37,31,41,33,43,51,41,85,43,92,51,93,89,39,67,51,30,35,33,52,38,67,59,69,70,77,56,52,67,52,49,56,49,30,38,75,72,64,31,65,54,39,58,59,59,26,50,71,85,50,91,49,62,71,37,31,45,39,36,56,48,36,62,75,42,83,50,44,62,84,58,25,39,66,31,91,25,49,45,81,72,76,44,58,44,51,70,54,70,51,89,87,48,91,59,11,66,59,45,46,37,66,58,44,50,50,37,50,52,51,15,51,55,28,42,78,68,69,37,51,72,62,15,49,58,32,42,44,37,40,48,30,90,80,66,76,63,98,48,57,86,85,41,42,85,76,35,54,27,33,43,38,43,74,59,35,72,51,76,70,75,53,68,70,57,53,53,52,39,50,77,67,64,38,67,71,53,52,52,52,50,56,54,37,71,76,38,77,88,42,68,66,67,53,28,70,77,39,56,58,52,60,80,72,108

Foldseek 3Di:
DPPPDDDPDDDDPVQKPFQDDDDPPFDWDWAWAAEPVQRKTKIFIDGFDALDWTGIIGIDGDHDDDHLYNDDDNTLTEHAWPQWTQDPQKTKHDPDDPDDPPDDADSAWTWAFQDDDDSDTDTDTFFRGHPAMKIKRDDSSDSYCNLPAWIWIDHPPFIWTKHWDADPDPVAGIAIETEGDDAPCPVVQVCQCVPVRPCLQLPQDCPDPDVSSVQCFLFGDKAPCCCVHTVGDPRYDDDGDIHTQDLAPPHPCNVVSCCSHPVVLQVVLVVCVVVVVNVVSVVSVQSAFAPPDDDPDCVVQPPPLNRGRHNCSSPDPQDDPVVLVVCVVVVPVLSVVLVVQCVVPVPDVVSNCSVRVVVSVVD

pLDDT: mean 83.11, std 12.74, range [39.34, 98.19]

Sequence (363 aa):
YKNEKWSAKKMTSKFWETWGELTEKNQMTFKALTSNEGRNLAIRGYRPIIGIAPFAESKFAGYQGDFLSSTLPKYSYLFSPARSSVYNMTFAELKSKQQLKSKKNNDDSLELVTEVSGAAANHQTVLGKTPGIFRILYPHQYLQFTSQAPFFYQDDTRIFFVIPKDSTSWDVKKQYQFFTFYHPYMRTFIRQLNFKGIDSLLNPNPSDKDKEAQELYRQGNMSFFFQNTYDPMVGVYGELPIEEIDFSYDSTYSQYNWELFFHIPLLIAVRLSDNQRFEDAMKWFHYIFDPTLVPEDPNKEPAPARYWKVRPFFEAKPKRIQILMKLLNQGDKAMDKQVTQWEKNPFKPHVIARLRIGAYMKT

Secondary structure (DSSP, 8-state):
-BTTB--TT---GGG-EESS---TT---EEEEEEETGGGEEEEEEE-SSTTBPPSEEEEES---S--SBSS--S---B--STTEEEETTEEEE-SSSSS---SS--TT-EEEEEEEETTEEEEEEEES---S--EEE--TTSSS-SS-S-EEEE-SS-EEEEEEEE-SSSS-SEEEEEEE-S-TTHHHHHHHHHHH-HHHHHS--TT-S-HHHHTTGGG---B--HHHHH-B-TTB-SSPP-BS----TT-SSHHHHHIIIIIHHHHHHHHHHHTT-HHHHHHHHTTTB-TT---S-TTTS-TTGGGB-SHHHHH-----HHHHHHHHHTT-HHHHHHHHHHHH-TT-HHHHHHHSGGGGGG-

Nearest PDB structures (foldseek):
  1wfz-assembly1_A  TM=4.810E-01  e=7.570E+00  Mus musculus
  3id8-assembly1_A  TM=4.095E-01  e=3.830E+00  Homo sapiens
  6v02-assembly1_A  TM=1.919E-01  e=1.634E+00  Homo sapiens